Protein AF-A0A8T0I5B4-F1 (afdb_monomer)

Nearest PDB structures (foldseek):
  5b3h-assembly2_E  TM=9.522E-01  e=5.075E-23  Arabidopsis thaliana
  6kpb-assembly1_C-2  TM=8.306E-01  e=4.729E-13  Arabidopsis thaliana
  5b3g-assembly1_A  TM=7.757E-01  e=2.017E-13  Arabidopsis thaliana
  6kpd-assembly1_C-2  TM=8.509E-01  e=3.455E-12  Arabidopsis thaliana
  5b3h-assembly1_A  TM=7.753E-01  e=2.913E-12  Arabidopsis thaliana

Sequence (330 aa):
MAQPDDQSPNQLYLPFAQHHYGTGSDSETSASKTTTNFCPDESVSNQAAASTSSVQNLPPVQHKYMTQYSWAKALLLDCARAIADEDSSRIQSVMWILNESASPYGDSDQRIASYFVQALFCKITGTGARCQHSLSAAAEKTYCFESMRNMILQFQEASPWTTFGHVAGNGALMEAMEGEARIHIIDISSTFCTQWPTFLEALATQTKETPFLRLTTIVISPEEAAMTVMKQVMIRLDRFARLMGVPFESSVIQQPALEDLDLAILNLREDEALAINCIQTLHHISEVVAADDNQQHSCSPRDKVLSTFRSAKPKIAPRDRRREFTGIPV

pLDDT: mean 77.83, std 27.26, range [22.72, 98.69]

Secondary structure (DSSP, 8-state):
--PPP---------S----PPP-----------------------------------PPP--TTSTTS--HHHHHHHHHHHHHHTT-HHHHHHHHHHHHHH--TTS-HHHHHHHHHHHHHHHHHTT-HHHHHHHHHHHHHTT-SHHHHHHHHHHHHHH-THHHHHHHHHHHHHHHHTTT-SEEEEEEEESSTTTTHHHHHHHHHTSSSPPPEEEEEEEEE-S-HHHHHHHHHHHHHHHHHHHHTT--EEEEEEEES-GGG--SGGG---TTSEEEEEEES-GGGS--PPP--TT-TTPPPHHHHHHHHHHHT--SB----GGGTGGG---

Radius of gyration: 29.87 Å; Cα contacts (8 Å, |Δi|>4): 309; chains: 1; bounding box: 86×92×72 Å

Mean predicted aligned error: 13.83 Å

Structure (mmCIF, N/CA/C/O backbone):
data_AF-A0A8T0I5B4-F1
#
_entry.id   AF-A0A8T0I5B4-F1
#
loop_
_atom_site.group_PDB
_atom_site.id
_atom_site.type_symbol
_atom_site.label_atom_id
_atom_site.label_alt_id
_atom_site.label_comp_id
_atom_site.label_asym_id
_atom_site.label_entity_id
_atom_site.label_seq_id
_atom_site.pdbx_PDB_ins_code
_atom_site.Cartn_x
_atom_site.Cartn_y
_atom_site.Cartn_z
_atom_site.occupancy
_atom_site.B_iso_or_equiv
_atom_site.auth_seq_id
_atom_site.auth_comp_id
_atom_site.auth_asym_id
_atom_site.auth_atom_id
_atom_site.pdbx_PDB_model_num
ATOM 1 N N . MET A 1 1 ? 59.888 19.803 5.396 1.00 32.19 1 MET A N 1
ATOM 2 C CA . MET A 1 1 ? 59.591 18.446 4.884 1.00 32.19 1 MET A CA 1
ATOM 3 C C . MET A 1 1 ? 58.585 17.834 5.843 1.00 32.19 1 MET A C 1
ATOM 5 O O . MET A 1 1 ? 58.958 17.663 6.988 1.00 32.19 1 MET A O 1
ATOM 9 N N . ALA A 1 2 ? 57.316 17.588 5.536 1.00 32.00 2 ALA A N 1
ATOM 10 C CA . ALA A 1 2 ? 56.517 17.710 4.318 1.00 32.00 2 ALA A CA 1
ATOM 11 C C . ALA A 1 2 ? 55.050 18.011 4.728 1.00 32.00 2 ALA A C 1
ATOM 13 O O . ALA A 1 2 ? 54.696 17.848 5.894 1.00 32.00 2 ALA A O 1
ATOM 14 N N . GLN A 1 3 ? 54.267 18.527 3.779 1.00 31.91 3 GLN A N 1
ATOM 15 C CA . GLN A 1 3 ? 52.883 19.015 3.896 1.00 31.91 3 GLN A CA 1
ATOM 16 C C . GLN A 1 3 ? 51.831 17.891 4.030 1.00 31.91 3 GLN A C 1
ATOM 18 O O . GLN A 1 3 ? 52.157 16.741 3.743 1.00 31.91 3 GLN A O 1
ATOM 23 N N . PRO A 1 4 ? 50.577 18.216 4.416 1.00 32.66 4 PRO A N 1
ATOM 24 C CA . PRO A 1 4 ? 49.433 17.315 4.294 1.00 32.66 4 PRO A CA 1
ATOM 25 C C . PRO A 1 4 ? 48.812 17.386 2.887 1.00 32.66 4 PRO A C 1
ATOM 27 O O . PRO A 1 4 ? 48.682 18.475 2.326 1.00 32.66 4 PRO A O 1
ATOM 30 N N . ASP A 1 5 ? 48.420 16.231 2.347 1.00 30.17 5 ASP A N 1
ATOM 31 C CA . ASP A 1 5 ? 47.713 16.115 1.069 1.00 30.17 5 ASP A CA 1
ATOM 32 C C . ASP A 1 5 ? 46.234 16.503 1.210 1.00 30.17 5 ASP A C 1
ATOM 34 O O . ASP A 1 5 ? 45.487 15.960 2.027 1.00 30.17 5 ASP A O 1
ATOM 38 N N . ASP A 1 6 ? 45.837 17.441 0.360 1.00 31.47 6 ASP A N 1
ATOM 39 C CA . ASP A 1 6 ? 44.474 17.824 0.013 1.00 31.47 6 ASP A CA 1
ATOM 40 C C . ASP A 1 6 ? 44.193 17.254 -1.388 1.00 31.47 6 ASP A C 1
ATOM 42 O O . ASP A 1 6 ? 45.038 17.436 -2.265 1.00 31.47 6 ASP A O 1
ATOM 46 N N . GLN A 1 7 ? 43.060 16.560 -1.600 1.00 28.50 7 GLN A N 1
ATOM 47 C CA . GLN A 1 7 ? 42.197 16.721 -2.790 1.00 28.50 7 GLN A CA 1
ATOM 48 C C . GLN A 1 7 ? 41.023 15.718 -2.891 1.00 28.50 7 GLN A C 1
ATOM 50 O O . GLN A 1 7 ? 41.172 14.559 -3.266 1.00 28.50 7 GLN A O 1
ATOM 55 N N . SER A 1 8 ? 39.825 16.294 -2.734 1.00 28.89 8 SER A N 1
ATOM 56 C CA . SER A 1 8 ? 38.589 16.116 -3.529 1.00 28.89 8 SER A CA 1
ATOM 57 C C . SER A 1 8 ? 37.745 14.815 -3.455 1.00 28.89 8 SER A C 1
ATOM 59 O O . SER A 1 8 ? 38.264 13.708 -3.575 1.00 28.89 8 SER A O 1
ATOM 61 N N . PRO A 1 9 ? 36.401 14.933 -3.337 1.00 31.86 9 PRO A N 1
ATOM 62 C CA . PRO A 1 9 ? 35.474 13.803 -3.383 1.00 31.86 9 PRO A CA 1
ATOM 63 C C . PRO A 1 9 ? 35.100 13.394 -4.820 1.00 31.86 9 PRO A C 1
ATOM 65 O O . PRO A 1 9 ? 34.833 14.233 -5.680 1.00 31.86 9 PRO A O 1
ATOM 68 N N . ASN A 1 10 ? 35.019 12.076 -5.035 1.00 27.94 10 ASN A N 1
ATOM 69 C CA . ASN A 1 10 ? 34.567 11.403 -6.255 1.00 27.94 10 ASN A CA 1
ATOM 70 C C . ASN A 1 10 ? 33.291 12.027 -6.853 1.00 27.94 10 ASN A C 1
ATOM 72 O O . ASN A 1 10 ? 32.198 11.895 -6.297 1.00 27.94 10 ASN A O 1
ATOM 76 N N . GLN A 1 11 ? 33.423 12.638 -8.032 1.00 29.50 11 GLN A N 1
ATOM 77 C CA . GLN A 1 11 ? 32.301 12.965 -8.907 1.00 29.50 11 GLN A CA 1
ATOM 78 C C . GLN A 1 11 ? 31.715 11.668 -9.482 1.00 29.50 11 GLN A C 1
ATOM 80 O O . GLN A 1 11 ? 32.366 10.953 -10.243 1.00 29.50 11 GLN A O 1
ATOM 85 N N . LEU A 1 12 ? 30.473 11.354 -9.114 1.00 30.62 12 LEU A N 1
ATOM 86 C CA . LEU A 1 12 ? 29.688 10.297 -9.747 1.00 30.62 12 LEU A CA 1
ATOM 87 C C . LEU A 1 12 ? 29.257 10.769 -11.140 1.00 30.62 12 LEU A C 1
ATOM 89 O O . LEU A 1 12 ? 28.458 11.693 -11.279 1.00 30.62 12 LEU A O 1
ATOM 93 N N . TYR A 1 13 ? 29.806 10.127 -12.168 1.00 25.50 13 TYR A N 1
ATOM 94 C CA . TYR A 1 13 ? 29.470 10.361 -13.567 1.00 25.50 13 TYR A CA 1
ATOM 95 C C . TYR A 1 13 ? 28.072 9.789 -13.861 1.00 25.50 13 TYR A C 1
ATOM 97 O O . TYR A 1 13 ? 27.902 8.579 -14.007 1.00 25.50 13 TYR A O 1
ATOM 105 N N . LEU A 1 14 ? 27.059 10.654 -13.924 1.00 31.12 14 LEU A N 1
ATOM 106 C CA . LEU A 1 14 ? 25.796 10.359 -14.600 1.00 31.12 14 LEU A CA 1
ATOM 107 C C . LEU A 1 14 ? 25.998 10.722 -16.077 1.00 31.12 14 LEU A C 1
ATOM 109 O O . LEU A 1 14 ? 26.211 11.901 -16.373 1.00 31.12 14 LEU A O 1
ATOM 113 N N . PRO A 1 15 ? 25.975 9.768 -17.020 1.00 28.45 15 PRO A N 1
ATOM 114 C CA . PRO A 1 15 ? 26.142 10.110 -18.418 1.00 28.45 15 PRO A CA 1
ATOM 115 C C . PRO A 1 15 ? 24.801 10.637 -18.913 1.00 28.45 15 PRO A C 1
ATOM 117 O O . PRO A 1 15 ? 24.007 9.815 -19.312 1.00 28.45 15 PRO A O 1
ATOM 120 N N . PHE A 1 16 ? 24.525 11.940 -18.796 1.00 39.75 16 PHE A N 1
ATOM 121 C CA . PHE A 1 16 ? 23.686 12.758 -19.695 1.00 39.75 16 PHE A CA 1
ATOM 122 C C . PHE A 1 16 ? 23.757 14.216 -19.209 1.00 39.75 16 PHE A C 1
ATOM 124 O O . PHE A 1 16 ? 23.043 14.630 -18.296 1.00 39.75 16 PHE A O 1
ATOM 131 N N . ALA A 1 17 ? 24.676 14.988 -19.793 1.00 30.48 17 ALA A N 1
ATOM 132 C CA . ALA A 1 17 ? 24.784 16.425 -19.573 1.00 30.48 17 ALA A CA 1
ATOM 133 C C . ALA A 1 17 ? 23.669 17.161 -20.336 1.00 30.48 17 ALA A C 1
ATOM 135 O O . ALA A 1 17 ? 23.435 16.905 -21.515 1.00 30.48 17 ALA A O 1
ATOM 136 N N . GLN A 1 18 ? 22.985 18.071 -19.645 1.00 36.44 18 GLN A N 1
ATOM 137 C CA . GLN A 1 18 ? 21.921 18.920 -20.178 1.00 36.44 18 GLN A CA 1
ATOM 138 C C . GLN A 1 18 ? 22.511 20.113 -20.946 1.00 36.44 18 GLN A C 1
ATOM 140 O O . GLN A 1 18 ? 23.432 20.773 -20.464 1.00 36.44 18 GLN A O 1
ATOM 145 N N . HIS A 1 19 ? 21.938 20.446 -22.104 1.00 30.17 19 HIS A N 1
ATOM 146 C CA . HIS A 1 19 ? 22.146 21.744 -22.745 1.00 30.17 19 HIS A CA 1
ATOM 147 C C . HIS A 1 19 ? 21.192 22.777 -22.130 1.00 30.17 19 HIS A C 1
ATOM 149 O O . HIS A 1 19 ? 19.981 22.727 -22.340 1.00 30.17 19 HIS A O 1
ATOM 155 N N . HIS A 1 20 ? 21.739 23.724 -21.365 1.00 29.09 20 HIS A N 1
ATOM 156 C CA . HIS A 1 20 ? 21.011 24.901 -20.895 1.00 29.09 20 HIS A CA 1
ATOM 157 C C . HIS A 1 20 ? 20.839 25.911 -22.037 1.00 29.09 20 HIS A C 1
ATOM 159 O O . HIS A 1 20 ? 21.821 26.468 -22.524 1.00 29.09 20 HIS A O 1
ATOM 165 N N . TYR A 1 21 ? 19.593 26.206 -22.408 1.00 27.81 21 TYR A N 1
ATOM 166 C CA . TYR A 1 21 ? 19.244 27.448 -23.097 1.00 27.81 21 TYR A CA 1
ATOM 167 C C . TYR A 1 21 ? 18.713 28.444 -22.066 1.00 27.81 21 TYR A C 1
ATOM 169 O O . TYR A 1 21 ? 17.705 28.195 -21.408 1.00 27.81 21 TYR A O 1
ATOM 177 N N . GLY A 1 22 ? 19.436 29.551 -21.895 1.00 24.69 22 GLY A N 1
ATOM 178 C CA . GLY A 1 22 ? 19.025 30.674 -21.062 1.00 24.69 22 GLY A CA 1
ATOM 179 C C . GLY A 1 22 ? 18.138 31.642 -21.839 1.00 24.69 22 GLY A C 1
ATOM 180 O O . GLY A 1 22 ? 18.479 32.052 -22.945 1.00 24.69 22 GLY A O 1
ATOM 181 N N . THR A 1 23 ? 17.032 32.050 -21.227 1.00 28.08 23 THR A N 1
ATOM 182 C CA . THR A 1 23 ? 16.243 33.222 -21.622 1.00 28.08 23 THR A CA 1
ATOM 183 C C . THR A 1 23 ? 15.874 33.981 -20.355 1.00 28.08 23 THR A C 1
ATOM 185 O O . THR A 1 23 ? 15.275 33.402 -19.450 1.00 28.08 23 THR A O 1
ATOM 188 N N . GLY A 1 24 ? 16.269 35.253 -20.276 1.00 24.69 24 GLY A N 1
ATOM 189 C CA . GLY A 1 24 ? 15.928 36.163 -19.184 1.00 24.69 24 GLY A CA 1
ATOM 190 C C . GLY A 1 24 ? 14.898 37.221 -19.591 1.00 24.69 24 GLY A C 1
ATOM 191 O O . GLY A 1 24 ? 14.802 37.570 -20.767 1.00 24.69 24 GLY A O 1
ATOM 192 N N . SER A 1 25 ? 14.131 37.687 -18.602 1.00 26.72 25 SER A N 1
ATOM 193 C CA . SER A 1 25 ? 13.599 39.052 -18.339 1.00 26.72 25 SER A CA 1
ATOM 194 C C . SER A 1 25 ? 12.497 38.907 -17.270 1.00 26.72 25 SER A C 1
ATOM 196 O O . SER A 1 25 ? 11.619 38.061 -17.417 1.00 26.72 25 SER A O 1
ATOM 198 N N . ASP A 1 26 ? 12.723 39.404 -16.046 1.00 27.19 26 ASP A N 1
ATOM 199 C CA . ASP A 1 26 ? 12.302 40.712 -15.465 1.00 27.19 26 ASP A CA 1
ATOM 200 C C . ASP A 1 26 ? 10.965 40.544 -14.704 1.00 27.19 26 ASP A C 1
ATOM 202 O O . ASP A 1 26 ? 10.091 39.832 -15.179 1.00 27.19 26 ASP A O 1
ATOM 206 N N . SER A 1 27 ? 10.666 41.092 -13.520 1.00 26.45 27 SER A N 1
ATOM 207 C CA . SER A 1 27 ? 11.260 42.066 -12.581 1.00 26.45 27 SER A CA 1
ATOM 208 C C . SER A 1 27 ? 10.454 41.978 -11.257 1.00 26.45 27 SER A C 1
ATOM 210 O O . SER A 1 27 ? 9.291 41.591 -11.304 1.00 26.45 27 SER A O 1
ATOM 212 N N . GLU A 1 28 ? 11.024 42.202 -10.062 1.00 23.34 28 GLU A N 1
ATOM 213 C CA . GLU A 1 28 ? 10.782 43.325 -9.106 1.00 23.34 28 GLU A CA 1
ATOM 214 C C . GLU A 1 28 ? 11.151 42.781 -7.693 1.00 23.34 28 GLU A C 1
ATOM 216 O O . GLU A 1 28 ? 10.947 41.597 -7.457 1.00 23.34 28 GLU A O 1
ATOM 221 N N . THR A 1 29 ? 11.698 43.465 -6.675 1.00 24.53 29 THR A N 1
ATOM 222 C CA . THR A 1 29 ? 11.743 44.883 -6.273 1.00 24.53 29 THR A CA 1
ATOM 223 C C . THR A 1 29 ? 12.856 45.138 -5.217 1.00 24.53 29 THR A C 1
ATOM 225 O O . THR A 1 29 ? 13.152 44.285 -4.388 1.00 24.53 29 THR A O 1
ATOM 228 N N . SER A 1 30 ? 13.345 46.390 -5.196 1.00 22.97 30 SER A N 1
ATOM 229 C CA . SER A 1 30 ? 13.769 47.230 -4.045 1.00 22.97 30 SER A CA 1
ATOM 230 C C . SER A 1 30 ? 15.127 47.094 -3.308 1.00 22.97 30 SER A C 1
ATOM 232 O O . SER A 1 30 ? 15.290 46.352 -2.348 1.00 22.97 30 SER A O 1
ATOM 234 N N . ALA A 1 31 ? 15.981 48.082 -3.641 1.00 23.28 31 ALA A N 1
ATOM 235 C CA . ALA A 1 31 ? 16.578 49.120 -2.768 1.00 23.28 31 ALA A CA 1
ATOM 236 C C . ALA A 1 31 ? 17.891 48.869 -1.984 1.00 23.28 31 ALA A C 1
ATOM 238 O O . ALA A 1 31 ? 17.870 48.392 -0.856 1.00 23.28 31 ALA A O 1
ATOM 239 N N . SER A 1 32 ? 19.006 49.467 -2.447 1.00 23.64 32 SER A N 1
ATOM 240 C CA . SER A 1 32 ? 19.577 50.710 -1.861 1.00 23.64 32 SER A CA 1
ATOM 241 C C . SER A 1 32 ? 20.977 51.094 -2.389 1.00 23.64 32 SER A C 1
ATOM 243 O O . SER A 1 32 ? 21.928 50.343 -2.238 1.00 23.64 32 SER A O 1
ATOM 245 N N . LYS A 1 33 ? 21.066 52.366 -2.820 1.00 24.95 33 LYS A N 1
ATOM 246 C CA . LYS A 1 33 ? 22.119 53.383 -2.575 1.00 24.95 33 LYS A CA 1
ATOM 247 C C . LYS A 1 33 ? 23.501 53.346 -3.286 1.00 24.95 33 LYS A C 1
ATOM 249 O O . LYS A 1 33 ? 24.336 52.490 -3.029 1.00 24.95 33 LYS A O 1
ATOM 254 N N . THR A 1 34 ? 23.751 54.489 -3.957 1.00 23.14 34 THR A N 1
ATOM 255 C CA . THR A 1 34 ? 24.998 55.304 -4.037 1.00 23.14 34 THR A CA 1
ATOM 256 C C . THR A 1 34 ? 25.771 55.294 -5.374 1.00 23.14 34 THR A C 1
ATOM 258 O O . THR A 1 34 ? 26.483 54.347 -5.671 1.00 23.14 34 THR A O 1
ATOM 261 N N . THR A 1 35 ? 25.599 56.397 -6.134 1.00 22.72 35 THR A N 1
ATOM 262 C CA . THR A 1 35 ? 26.603 57.292 -6.789 1.00 22.72 35 THR A CA 1
ATOM 263 C C . THR A 1 35 ? 27.909 56.662 -7.321 1.00 22.72 35 THR A C 1
ATOM 265 O O . THR A 1 35 ? 28.601 55.993 -6.576 1.00 22.72 35 THR A O 1
ATOM 268 N N . THR A 1 36 ? 28.378 56.873 -8.559 1.00 25.73 36 THR A N 1
ATOM 269 C CA . THR A 1 36 ? 28.637 58.138 -9.279 1.00 25.73 36 THR A CA 1
ATOM 270 C C . THR A 1 36 ? 28.800 57.924 -10.795 1.00 25.73 36 THR A C 1
ATOM 272 O O . THR A 1 36 ? 29.220 56.863 -11.242 1.00 25.73 36 THR A O 1
ATOM 275 N N . ASN A 1 37 ? 28.521 59.005 -11.529 1.00 25.16 37 ASN A N 1
ATOM 276 C CA . ASN A 1 37 ? 28.764 59.337 -12.940 1.00 25.16 37 ASN A CA 1
ATOM 277 C C . ASN A 1 37 ? 29.924 58.626 -13.665 1.00 25.16 37 ASN A C 1
ATOM 279 O O . ASN A 1 37 ? 31.006 58.505 -13.102 1.00 25.16 37 ASN A O 1
ATOM 283 N N . PHE A 1 38 ? 29.743 58.336 -14.960 1.00 23.45 38 PHE A N 1
ATOM 284 C CA . PHE A 1 38 ? 30.345 59.082 -16.088 1.00 23.45 38 PHE A CA 1
ATOM 285 C C . PHE A 1 38 ? 30.015 58.381 -17.425 1.00 23.45 38 PHE A C 1
ATOM 287 O O . PHE A 1 38 ? 30.222 57.183 -17.574 1.00 23.45 38 PHE A O 1
ATOM 294 N N . CYS A 1 39 ? 29.525 59.149 -18.399 1.00 23.16 39 CYS A N 1
ATOM 295 C CA . CYS A 1 39 ? 29.571 58.836 -19.832 1.00 23.16 39 CYS A CA 1
ATOM 296 C C . CYS A 1 39 ? 30.598 59.804 -20.452 1.00 23.16 39 CYS A C 1
ATOM 298 O O . CYS A 1 39 ? 30.768 60.898 -19.895 1.00 23.16 39 CYS A O 1
ATOM 300 N N . PRO A 1 40 ? 31.318 59.430 -21.525 1.00 33.47 40 PRO A N 1
ATOM 301 C CA . PRO A 1 40 ? 30.859 59.918 -22.830 1.00 33.47 40 PRO A CA 1
ATOM 302 C C . PRO A 1 40 ? 31.158 59.004 -24.047 1.00 33.47 40 PRO A C 1
ATOM 304 O O . PRO A 1 40 ? 32.192 58.351 -24.125 1.00 33.47 40 PRO A O 1
ATOM 307 N N . ASP A 1 41 ? 30.199 59.044 -24.974 1.00 24.48 41 ASP A N 1
ATOM 308 C CA . ASP A 1 41 ? 30.282 59.248 -26.433 1.00 24.48 41 ASP A CA 1
ATOM 309 C C . ASP A 1 41 ? 31.026 58.350 -27.450 1.00 24.48 41 ASP A C 1
ATOM 311 O O . ASP A 1 41 ? 32.138 57.868 -27.269 1.00 24.48 41 ASP A O 1
ATOM 315 N N . GLU A 1 42 ? 30.350 58.336 -28.612 1.00 26.42 42 GLU A N 1
ATOM 316 C CA . GLU A 1 42 ? 30.814 58.274 -30.010 1.00 26.42 42 GLU A CA 1
ATOM 317 C C . GLU A 1 42 ? 31.034 56.924 -30.735 1.00 26.42 42 GLU A C 1
ATOM 319 O O . GLU A 1 42 ? 32.061 56.259 -30.666 1.00 26.42 42 GLU A O 1
ATOM 324 N N . SER A 1 43 ? 30.000 56.588 -31.526 1.00 26.69 43 SER A N 1
ATOM 325 C CA . SER A 1 43 ? 29.997 56.249 -32.965 1.00 26.69 43 SER A CA 1
ATOM 326 C C . SER A 1 43 ? 31.257 55.674 -33.624 1.00 26.69 43 SER A C 1
ATOM 328 O O . SER A 1 43 ? 32.258 56.369 -33.675 1.00 26.69 43 SER A O 1
ATOM 330 N N . VAL A 1 44 ? 31.111 54.550 -34.349 1.00 28.16 44 VAL A N 1
ATOM 331 C CA . VAL A 1 44 ? 31.492 54.393 -35.777 1.00 28.16 44 VAL A CA 1
ATOM 332 C C . VAL A 1 44 ? 30.733 53.195 -36.387 1.00 28.16 44 VAL A C 1
ATOM 334 O O . VAL A 1 44 ? 30.784 52.075 -35.885 1.00 28.16 44 VAL A O 1
ATOM 337 N N . SER A 1 45 ? 30.043 53.445 -37.501 1.00 27.03 45 SER A N 1
ATOM 338 C CA . SER A 1 45 ? 29.452 52.462 -38.420 1.00 27.03 45 SER A CA 1
ATOM 339 C C . SER A 1 45 ? 30.513 51.631 -39.150 1.00 27.03 45 SER A C 1
ATOM 341 O O . SER A 1 45 ? 31.513 52.197 -39.572 1.00 27.03 45 SER A O 1
ATOM 343 N N . ASN A 1 46 ? 30.244 50.354 -39.454 1.00 28.91 46 ASN A N 1
ATOM 344 C CA . ASN A 1 46 ? 30.504 49.816 -40.799 1.00 28.91 46 ASN A CA 1
ATOM 345 C C . ASN A 1 46 ? 29.822 48.468 -41.066 1.00 28.91 46 ASN A C 1
ATOM 347 O O . ASN A 1 46 ? 29.768 47.574 -40.227 1.00 28.91 46 ASN A O 1
ATOM 351 N N . GLN A 1 47 ? 29.290 48.381 -42.282 1.00 29.28 47 GLN A N 1
ATOM 352 C CA . GLN A 1 47 ? 28.564 47.270 -42.882 1.00 29.28 47 GLN A CA 1
ATOM 353 C C . GLN A 1 47 ? 29.515 46.163 -43.359 1.00 29.28 47 GLN A C 1
ATOM 355 O O . GLN A 1 47 ? 30.580 46.456 -43.896 1.00 29.28 47 GLN A O 1
ATOM 360 N N . ALA A 1 48 ? 29.054 44.911 -43.311 1.00 28.45 48 ALA A N 1
ATOM 361 C CA . ALA A 1 48 ? 29.385 43.899 -44.314 1.00 28.45 48 ALA A CA 1
ATOM 362 C C . ALA A 1 48 ? 28.245 42.871 -44.401 1.00 28.45 48 ALA A C 1
ATOM 364 O O . ALA A 1 48 ? 27.934 42.174 -43.439 1.00 28.45 48 ALA A O 1
ATOM 365 N N . ALA A 1 49 ? 27.599 42.826 -45.563 1.00 29.27 49 ALA A N 1
ATOM 366 C CA . ALA A 1 49 ? 26.567 41.867 -45.925 1.00 29.27 49 ALA A CA 1
ATOM 367 C C . ALA A 1 49 ? 27.194 40.596 -46.513 1.00 29.27 49 ALA A C 1
ATOM 369 O O . ALA A 1 49 ? 28.119 40.710 -47.314 1.00 29.27 49 ALA A O 1
ATOM 370 N N . ALA A 1 50 ? 26.635 39.418 -46.206 1.00 28.30 50 ALA A N 1
ATOM 371 C CA . ALA A 1 50 ? 26.673 38.257 -47.099 1.00 28.30 50 ALA A CA 1
ATOM 372 C C . ALA A 1 50 ? 25.642 37.173 -46.707 1.00 28.30 50 ALA A C 1
ATOM 374 O O . ALA A 1 50 ? 25.776 36.509 -45.686 1.00 28.30 50 ALA A O 1
ATOM 375 N N . SER A 1 51 ? 24.695 36.944 -47.625 1.00 28.36 51 SER A N 1
ATOM 376 C CA . SER A 1 51 ? 24.026 35.665 -47.948 1.00 28.36 51 SER A CA 1
ATOM 377 C C . SER A 1 51 ? 23.041 35.047 -46.943 1.00 28.36 51 SER A C 1
ATOM 379 O O . SER A 1 51 ? 23.353 34.134 -46.186 1.00 28.36 51 SER A O 1
ATOM 381 N N . THR A 1 52 ? 21.779 35.457 -47.059 1.00 30.05 52 THR A N 1
ATOM 382 C CA . THR A 1 52 ? 20.597 34.706 -46.624 1.00 30.05 52 THR A CA 1
ATOM 383 C C . THR A 1 52 ? 20.255 33.610 -47.640 1.00 30.05 52 THR A C 1
ATOM 385 O O . THR A 1 52 ? 19.780 33.896 -48.738 1.00 30.05 52 THR A O 1
ATOM 388 N N . SER A 1 53 ? 20.448 32.339 -47.275 1.00 31.14 53 SER A N 1
ATOM 389 C CA . SER A 1 53 ? 19.805 31.205 -47.949 1.00 31.14 53 SER A CA 1
ATOM 390 C C . SER A 1 53 ? 18.582 30.759 -47.146 1.00 31.14 53 SER A C 1
ATOM 392 O O . SER A 1 53 ? 18.688 30.236 -46.041 1.00 31.14 53 SER A O 1
ATOM 394 N N . SER A 1 54 ? 17.424 31.018 -47.740 1.00 32.28 54 SER A N 1
ATOM 395 C CA . SER A 1 54 ? 16.079 30.516 -47.453 1.00 32.28 54 SER A CA 1
ATOM 396 C C . SER A 1 54 ? 15.983 29.170 -46.713 1.00 32.28 54 SER A C 1
ATOM 398 O O . SER A 1 54 ? 16.166 28.115 -47.320 1.00 32.28 54 SER A O 1
ATOM 400 N N . VAL A 1 55 ? 15.538 29.203 -45.453 1.00 35.16 55 VAL A N 1
ATOM 401 C CA . VAL A 1 55 ? 14.822 28.083 -44.818 1.00 35.16 55 VAL A CA 1
ATOM 402 C C . VAL A 1 55 ? 13.332 28.383 -44.962 1.00 35.16 55 VAL A C 1
ATOM 404 O O . VAL A 1 55 ? 12.734 29.102 -44.165 1.00 35.16 55 VAL A O 1
ATOM 407 N N . GLN A 1 56 ? 12.748 27.915 -46.063 1.00 35.25 56 GLN A N 1
ATOM 408 C CA . GLN A 1 56 ? 11.308 27.982 -46.283 1.00 35.25 56 GLN A CA 1
ATOM 409 C C . GLN A 1 56 ? 10.601 26.934 -45.410 1.00 35.25 56 GLN A 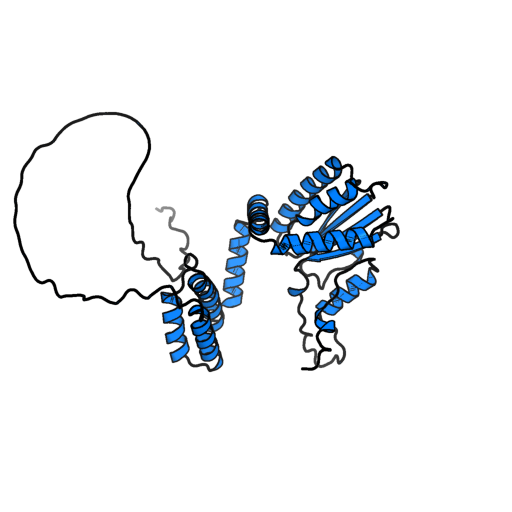C 1
ATOM 411 O O . GLN A 1 56 ? 10.808 25.738 -45.577 1.00 35.25 56 GLN A O 1
ATOM 416 N N . ASN A 1 57 ? 9.759 27.431 -44.502 1.00 34.44 57 ASN A N 1
ATOM 417 C CA . ASN A 1 57 ? 8.430 26.926 -44.143 1.00 34.44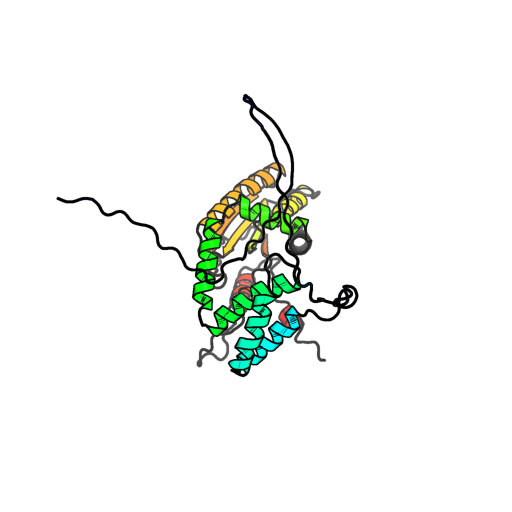 57 ASN A CA 1
ATOM 418 C C . ASN A 1 57 ? 8.222 25.399 -44.134 1.00 34.44 57 ASN A C 1
ATOM 420 O O . ASN A 1 57 ? 7.753 24.820 -45.114 1.00 34.44 57 ASN A O 1
ATOM 424 N N . LEU A 1 58 ? 8.408 24.779 -42.967 1.00 34.03 58 LEU A N 1
ATOM 425 C CA . LEU A 1 58 ? 7.672 23.564 -42.608 1.00 34.03 58 LEU A CA 1
ATOM 426 C C . LEU A 1 58 ? 6.279 23.972 -42.095 1.00 34.03 58 LEU A C 1
ATOM 428 O O . LEU A 1 58 ? 6.185 24.915 -41.305 1.00 34.03 58 LEU A O 1
ATOM 432 N N . PRO A 1 59 ? 5.188 23.319 -42.537 1.00 34.12 59 PRO A N 1
ATOM 433 C CA . PRO A 1 59 ? 3.854 23.656 -42.060 1.00 34.12 59 PRO A CA 1
ATOM 434 C C . PRO A 1 59 ? 3.750 23.361 -40.555 1.00 34.12 59 PRO A C 1
ATOM 436 O O . PRO A 1 59 ? 4.319 22.369 -40.089 1.00 34.12 59 PRO A O 1
ATOM 439 N N . PRO A 1 60 ? 3.020 24.183 -39.779 1.00 39.19 60 PRO A N 1
ATOM 440 C CA . PRO A 1 60 ? 2.781 23.891 -38.375 1.00 39.19 60 PRO A CA 1
ATOM 441 C C . PRO A 1 60 ? 2.000 22.579 -38.288 1.00 39.19 60 PRO A C 1
ATOM 443 O O . PRO A 1 60 ? 0.887 22.474 -38.808 1.00 39.19 60 PRO A O 1
ATOM 446 N N . VAL A 1 61 ? 2.599 21.568 -37.655 1.00 44.47 61 VAL A N 1
ATOM 447 C CA . VAL A 1 61 ? 1.939 20.291 -37.380 1.00 44.47 61 VAL A CA 1
ATOM 448 C C . VAL A 1 61 ? 0.688 20.602 -36.563 1.00 44.47 61 VAL A C 1
ATOM 450 O O . VAL A 1 61 ? 0.756 21.074 -35.429 1.00 44.47 61 VAL A O 1
ATOM 453 N N . GLN A 1 62 ? -0.476 20.412 -37.180 1.00 37.81 62 GLN A N 1
ATOM 454 C CA . GLN A 1 62 ? -1.765 20.663 -36.555 1.00 37.81 62 GLN A CA 1
ATOM 455 C C . GLN A 1 62 ? -1.940 19.723 -35.360 1.00 37.81 62 GLN A C 1
ATOM 457 O O . GLN A 1 62 ? -2.274 18.548 -35.502 1.00 37.81 62 GLN A O 1
ATOM 462 N N . HIS A 1 63 ? -1.777 20.296 -34.170 1.00 45.44 63 HIS A N 1
ATOM 463 C CA . HIS A 1 63 ? -1.911 19.708 -32.832 1.00 45.44 63 HIS A CA 1
ATOM 464 C C . HIS A 1 63 ? -3.294 19.100 -32.503 1.00 45.44 63 HIS A C 1
ATOM 466 O O . HIS A 1 63 ? -3.604 18.858 -31.339 1.00 45.44 63 HIS A O 1
ATOM 472 N N . LYS A 1 64 ? -4.165 18.883 -33.498 1.00 37.62 64 LYS A N 1
ATOM 473 C CA . LYS A 1 64 ? -5.582 18.539 -33.302 1.00 37.62 64 LYS A CA 1
ATOM 474 C C . LYS A 1 64 ? -5.954 17.100 -33.687 1.00 37.62 64 LYS A C 1
ATOM 476 O O . LYS A 1 64 ? -7.095 16.714 -33.466 1.00 37.62 64 LYS A O 1
ATOM 481 N N . TYR A 1 65 ? -5.010 16.301 -34.200 1.00 37.94 65 TYR A N 1
ATOM 482 C CA . TYR A 1 65 ? -5.263 14.907 -34.615 1.00 37.94 65 TYR A CA 1
ATOM 483 C C . TYR A 1 65 ? -4.280 13.857 -34.048 1.00 37.94 65 TYR A C 1
ATOM 485 O O . TYR A 1 65 ? -4.437 12.673 -34.325 1.00 37.94 65 TYR A O 1
ATOM 493 N N . MET A 1 66 ? -3.307 14.237 -33.207 1.00 44.44 66 MET A N 1
ATOM 494 C CA . MET A 1 66 ? -2.385 13.287 -32.541 1.00 44.44 66 MET A CA 1
ATOM 495 C C . MET A 1 66 ? -2.947 12.666 -31.249 1.00 44.44 66 MET A C 1
ATOM 497 O O . MET A 1 66 ? -2.232 11.999 -30.513 1.00 44.44 66 MET A O 1
ATOM 501 N N . THR A 1 67 ? -4.238 12.828 -30.965 1.00 46.78 67 THR A N 1
ATOM 502 C CA . THR A 1 67 ? -4.885 12.237 -29.782 1.00 46.78 67 THR A CA 1
ATOM 503 C C . THR A 1 67 ? -5.205 10.744 -29.927 1.00 46.78 67 THR A C 1
ATOM 505 O O . THR A 1 67 ? -5.735 10.154 -28.989 1.00 46.78 67 THR A O 1
ATOM 508 N N . GLN A 1 68 ? -4.891 10.110 -31.067 1.00 54.50 68 GLN A N 1
ATOM 509 C CA . GLN A 1 68 ? -5.283 8.718 -31.338 1.00 54.50 68 GLN A CA 1
ATOM 510 C C . GLN A 1 68 ? -4.134 7.690 -31.288 1.00 54.50 68 GLN A C 1
ATOM 512 O O . GLN A 1 68 ? -4.409 6.500 -31.154 1.00 54.50 68 GLN A O 1
ATOM 517 N N . TYR A 1 69 ? -2.862 8.114 -31.311 1.00 65.56 69 TYR A N 1
ATOM 518 C CA . TYR A 1 69 ? -1.706 7.210 -31.212 1.00 65.56 69 TYR A CA 1
ATOM 519 C C . TYR A 1 69 ? -0.573 7.857 -30.404 1.00 65.56 69 TYR A C 1
ATOM 521 O O . TYR A 1 69 ? 0.125 8.730 -30.908 1.00 65.56 69 TYR A O 1
ATOM 529 N N . SER A 1 70 ? -0.385 7.412 -29.156 1.00 89.25 70 SER A N 1
ATOM 530 C CA . SER A 1 70 ? 0.777 7.777 -28.329 1.00 89.25 70 SER A CA 1
ATOM 531 C C . SER A 1 70 ? 2.062 7.331 -29.032 1.00 89.25 70 SER A C 1
ATOM 533 O O . SER A 1 70 ? 2.272 6.128 -29.244 1.00 89.25 70 SER A O 1
ATOM 535 N N . TRP A 1 71 ? 2.915 8.285 -29.418 1.00 94.88 71 TRP A N 1
ATOM 536 C CA . TRP A 1 71 ? 4.177 7.982 -30.104 1.00 94.88 71 TRP A CA 1
ATOM 537 C C . TRP A 1 71 ? 5.118 7.218 -29.171 1.00 94.88 71 TRP A C 1
ATOM 539 O O . TRP A 1 71 ? 5.801 6.287 -29.603 1.00 94.88 71 TRP A O 1
ATOM 549 N N . ALA A 1 72 ? 5.080 7.550 -27.876 1.00 96.25 72 ALA A N 1
ATOM 550 C CA . ALA A 1 72 ? 5.851 6.871 -26.847 1.00 96.25 72 ALA A CA 1
ATOM 551 C C . ALA A 1 72 ? 5.469 5.393 -26.788 1.00 96.25 72 ALA A C 1
ATOM 553 O O . ALA A 1 72 ? 6.337 4.529 -26.864 1.00 96.25 72 ALA A O 1
ATOM 554 N N . LYS A 1 73 ? 4.168 5.076 -26.756 1.00 95.69 73 LYS A N 1
ATOM 555 C CA . LYS A 1 73 ? 3.696 3.685 -26.773 1.00 95.69 73 LYS A CA 1
ATOM 556 C C . LYS A 1 73 ? 4.216 2.917 -27.990 1.00 95.69 73 LYS A C 1
ATOM 558 O O . LYS A 1 73 ? 4.656 1.780 -27.840 1.00 95.69 73 LYS A O 1
ATOM 563 N N . ALA A 1 74 ? 4.150 3.510 -29.182 1.00 95.94 74 ALA A N 1
ATOM 564 C CA . ALA A 1 74 ? 4.589 2.849 -30.408 1.00 95.94 74 ALA A CA 1
ATOM 565 C C . ALA A 1 74 ? 6.093 2.529 -30.379 1.00 95.94 74 ALA A C 1
ATOM 567 O O . ALA A 1 74 ? 6.469 1.374 -30.581 1.00 95.94 74 ALA A O 1
ATOM 568 N N . LEU A 1 75 ? 6.934 3.517 -30.059 1.00 97.31 75 LEU A N 1
ATOM 569 C CA . LEU A 1 75 ? 8.388 3.344 -30.000 1.00 97.31 75 LEU A CA 1
ATOM 570 C C . LEU A 1 75 ? 8.830 2.426 -28.853 1.00 97.31 75 LEU A C 1
ATOM 572 O O . LEU A 1 75 ? 9.738 1.620 -29.027 1.00 97.31 75 LEU A O 1
ATOM 576 N N . LEU A 1 76 ? 8.176 2.493 -27.691 1.00 97.75 76 LEU A N 1
ATOM 577 C CA . LEU A 1 76 ? 8.484 1.610 -26.563 1.00 97.75 76 LEU A CA 1
ATOM 578 C C . LEU A 1 76 ? 8.164 0.145 -26.879 1.00 97.75 76 LEU A C 1
ATOM 580 O O . LEU A 1 76 ? 8.953 -0.737 -26.543 1.00 97.75 76 LEU A O 1
ATOM 584 N N . LEU A 1 77 ? 7.040 -0.127 -27.551 1.00 97.50 77 LEU A N 1
ATOM 585 C CA . LEU A 1 77 ? 6.690 -1.484 -27.988 1.00 97.50 77 LEU A CA 1
ATOM 586 C C . LEU A 1 77 ? 7.646 -2.007 -29.062 1.00 97.50 77 LEU A C 1
ATOM 588 O O . LEU A 1 77 ? 8.006 -3.180 -29.047 1.00 97.50 77 LEU A O 1
ATOM 592 N N . ASP A 1 78 ? 8.055 -1.145 -29.984 1.00 97.62 78 ASP A N 1
ATOM 593 C CA . ASP A 1 78 ? 9.030 -1.457 -31.026 1.00 97.62 78 ASP A CA 1
ATOM 594 C C . ASP A 1 78 ? 10.413 -1.770 -30.432 1.00 97.62 78 ASP A C 1
ATOM 596 O O . ASP A 1 78 ? 11.003 -2.802 -30.747 1.00 97.62 78 ASP A O 1
ATOM 600 N N . CYS A 1 79 ? 10.876 -0.974 -29.463 1.00 97.88 79 CYS A N 1
ATOM 601 C CA . CYS A 1 79 ? 12.102 -1.274 -28.728 1.00 97.88 79 CYS A CA 1
ATOM 602 C C . CYS A 1 79 ? 11.994 -2.581 -27.933 1.00 97.88 79 CYS A C 1
ATOM 604 O O . CYS A 1 79 ? 12.939 -3.365 -27.909 1.00 97.88 79 CYS A O 1
ATOM 606 N N . ALA A 1 80 ? 10.856 -2.833 -27.280 1.00 97.38 80 ALA A N 1
ATOM 607 C CA . ALA A 1 80 ? 10.646 -4.064 -26.526 1.00 97.38 80 ALA A CA 1
ATOM 608 C C . ALA A 1 80 ? 10.698 -5.309 -27.429 1.00 97.38 80 ALA A C 1
ATOM 610 O O . ALA A 1 80 ? 11.287 -6.312 -27.031 1.00 97.38 80 ALA A O 1
ATOM 611 N N . ARG A 1 81 ? 10.134 -5.234 -28.644 1.00 97.88 81 ARG A N 1
ATOM 612 C CA . ARG A 1 81 ? 10.250 -6.296 -29.660 1.00 97.88 81 ARG A CA 1
ATOM 613 C C . ARG A 1 81 ? 11.691 -6.477 -30.115 1.00 97.88 81 ARG A C 1
ATOM 615 O O . ARG A 1 81 ? 12.185 -7.589 -30.060 1.00 97.88 81 ARG A O 1
ATOM 622 N N . ALA A 1 82 ? 12.390 -5.391 -30.443 1.00 97.69 82 ALA A N 1
ATOM 623 C CA . ALA A 1 82 ? 13.797 -5.453 -30.837 1.00 97.69 82 ALA A CA 1
ATOM 624 C C . ALA A 1 82 ? 14.689 -6.094 -29.757 1.00 97.69 82 ALA A C 1
ATOM 626 O O . ALA A 1 82 ? 15.594 -6.855 -30.080 1.00 97.69 82 ALA A O 1
ATOM 627 N N . ILE A 1 83 ? 14.414 -5.827 -28.473 1.00 96.81 83 ILE A N 1
ATOM 628 C CA . ILE A 1 83 ? 15.091 -6.490 -27.347 1.00 96.81 83 ILE A CA 1
ATOM 629 C C . ILE A 1 83 ? 14.760 -7.984 -27.296 1.00 96.81 83 ILE A C 1
ATOM 631 O O . ILE A 1 83 ? 15.652 -8.782 -27.030 1.00 96.81 83 ILE A O 1
ATOM 635 N N . ALA A 1 84 ? 13.499 -8.364 -27.517 1.00 97.12 84 ALA A N 1
ATOM 636 C CA . ALA A 1 84 ? 13.078 -9.765 -27.515 1.00 97.12 84 ALA A CA 1
ATOM 637 C C . ALA A 1 84 ? 13.657 -10.561 -28.698 1.00 97.12 84 ALA A C 1
ATOM 639 O O . ALA A 1 84 ? 13.997 -11.726 -28.527 1.00 97.12 84 ALA A O 1
ATOM 640 N N . ASP A 1 85 ? 13.797 -9.916 -29.856 1.00 97.38 85 ASP A N 1
ATOM 641 C CA . ASP A 1 85 ? 14.355 -10.493 -31.083 1.00 97.38 85 ASP A CA 1
ATOM 642 C C . ASP A 1 85 ? 15.898 -10.426 -31.126 1.00 97.38 85 ASP A C 1
ATOM 644 O O . ASP A 1 85 ? 16.508 -10.852 -32.103 1.00 97.38 85 ASP A O 1
ATOM 648 N N . GLU A 1 86 ? 16.534 -9.866 -30.088 1.00 96.25 86 GLU A N 1
ATOM 649 C CA . GLU A 1 86 ? 17.985 -9.628 -29.997 1.00 96.25 86 GLU A CA 1
ATOM 650 C C . GLU A 1 86 ? 18.565 -8.796 -31.169 1.00 96.25 86 GLU A C 1
ATOM 652 O O . GLU A 1 86 ? 19.765 -8.835 -31.465 1.00 96.25 86 GLU A O 1
ATOM 657 N N . ASP A 1 87 ? 17.734 -7.968 -31.813 1.00 97.88 87 ASP A N 1
ATOM 658 C CA . ASP A 1 87 ? 18.127 -7.102 -32.929 1.00 97.88 87 ASP A CA 1
ATOM 659 C C . ASP A 1 87 ? 18.872 -5.861 -32.417 1.00 97.88 87 ASP A C 1
ATOM 661 O O . ASP A 1 87 ? 18.314 -4.780 -32.203 1.00 97.88 87 ASP A O 1
ATOM 665 N N . SER A 1 88 ? 20.181 -6.018 -32.228 1.00 97.00 88 SER A N 1
ATOM 666 C CA . SER A 1 88 ? 21.063 -4.970 -31.703 1.00 97.00 88 SER A CA 1
ATOM 667 C C . SER A 1 88 ? 21.034 -3.678 -32.527 1.00 97.00 88 SER A C 1
ATOM 669 O O . SER A 1 88 ? 21.088 -2.585 -31.955 1.00 97.00 88 SER A O 1
ATOM 671 N N . SER A 1 89 ? 20.921 -3.773 -33.855 1.00 97.50 89 SER A N 1
ATOM 672 C CA . SER A 1 89 ? 20.850 -2.596 -34.728 1.00 97.50 89 SER A CA 1
ATOM 673 C C . SER A 1 89 ? 19.545 -1.836 -34.510 1.00 97.50 89 SER A C 1
ATOM 675 O O . SER A 1 89 ? 19.547 -0.605 -34.383 1.00 97.50 89 SER A O 1
ATOM 677 N N . ARG A 1 90 ? 18.428 -2.558 -34.394 1.00 97.38 90 ARG A N 1
ATOM 678 C CA . ARG A 1 90 ? 17.126 -1.949 -34.134 1.00 97.38 90 ARG A CA 1
ATOM 679 C C . ARG A 1 90 ? 17.043 -1.359 -32.733 1.00 97.38 90 ARG A C 1
ATOM 681 O O . ARG A 1 90 ? 16.603 -0.215 -32.617 1.00 97.38 90 ARG A O 1
ATOM 688 N N . ILE A 1 91 ? 17.537 -2.058 -31.709 1.00 97.81 91 ILE A N 1
ATOM 689 C CA . ILE A 1 91 ? 17.612 -1.550 -30.327 1.00 97.81 91 ILE A CA 1
ATOM 690 C C . ILE A 1 91 ? 18.334 -0.202 -30.297 1.00 97.81 91 ILE A C 1
ATOM 692 O O . ILE A 1 91 ? 17.789 0.765 -29.766 1.00 97.81 91 ILE A O 1
ATOM 696 N N . GLN A 1 92 ? 19.523 -0.112 -30.904 1.00 97.19 92 GLN A N 1
ATOM 697 C CA . GLN A 1 92 ? 20.288 1.138 -30.950 1.00 97.19 92 GLN A CA 1
ATOM 698 C C . GLN A 1 92 ? 19.503 2.259 -31.639 1.00 97.19 92 GLN A C 1
ATOM 700 O O . GLN A 1 92 ? 19.413 3.361 -31.100 1.00 97.19 92 GLN A O 1
ATOM 705 N N . SER A 1 93 ? 18.886 1.969 -32.791 1.00 97.56 93 SER A N 1
ATOM 706 C CA . SER A 1 93 ? 18.111 2.967 -33.539 1.00 97.56 93 SER A CA 1
ATOM 707 C C . SER A 1 93 ? 16.915 3.507 -32.746 1.00 97.56 93 SER A C 1
ATOM 709 O O . SER A 1 93 ? 16.723 4.718 -32.670 1.00 97.56 93 SER A O 1
ATOM 711 N N . VAL A 1 94 ? 16.127 2.629 -32.115 1.00 97.44 94 VAL A N 1
ATOM 712 C CA . VAL A 1 94 ? 14.909 3.027 -31.398 1.00 97.44 94 VAL A CA 1
ATOM 713 C C . VAL A 1 94 ? 15.257 3.703 -30.079 1.00 97.44 94 VAL A C 1
ATOM 715 O O . VAL A 1 94 ? 14.647 4.719 -29.750 1.00 97.44 94 VAL A O 1
ATOM 718 N N . MET A 1 95 ? 16.257 3.199 -29.346 1.00 97.69 95 MET A N 1
ATOM 719 C CA . MET A 1 95 ? 16.700 3.838 -28.105 1.00 97.69 95 MET A CA 1
ATOM 720 C C . MET A 1 95 ? 17.260 5.234 -28.341 1.00 97.69 95 MET A C 1
ATOM 722 O O . MET A 1 95 ? 17.019 6.106 -27.513 1.00 97.69 95 MET A O 1
ATOM 726 N N . TRP A 1 96 ? 17.944 5.474 -29.464 1.00 97.62 96 TRP A N 1
ATOM 727 C CA . TRP A 1 96 ? 18.380 6.821 -29.825 1.00 97.62 96 TRP A CA 1
ATOM 728 C C . TRP A 1 96 ? 17.183 7.762 -30.018 1.00 97.62 96 TRP A C 1
ATOM 730 O O . TRP A 1 96 ? 17.106 8.789 -29.351 1.00 97.62 96 TRP A O 1
ATOM 740 N N . ILE A 1 97 ? 16.195 7.373 -30.837 1.00 97.69 97 ILE A N 1
ATOM 741 C CA . ILE A 1 97 ? 14.989 8.190 -31.077 1.00 97.69 97 ILE A CA 1
ATOM 742 C C . ILE A 1 97 ? 14.245 8.468 -29.764 1.00 97.69 97 ILE A C 1
ATOM 744 O O . ILE A 1 97 ? 13.829 9.599 -29.501 1.00 97.69 97 ILE A O 1
ATOM 748 N N . LEU A 1 98 ? 14.075 7.436 -28.934 1.00 97.44 98 LEU A N 1
ATOM 749 C CA . LEU A 1 98 ? 13.424 7.557 -27.636 1.00 97.44 98 LEU A CA 1
ATOM 750 C C . LEU A 1 98 ? 14.184 8.512 -26.710 1.00 97.44 98 LEU A C 1
ATOM 752 O O . LEU A 1 98 ? 13.546 9.334 -26.061 1.00 97.44 98 LEU A O 1
ATOM 756 N N . ASN A 1 99 ? 15.515 8.429 -26.658 1.00 96.56 99 ASN A N 1
ATOM 757 C CA . ASN A 1 99 ? 16.336 9.290 -25.810 1.00 96.56 99 ASN A CA 1
ATOM 758 C C . ASN A 1 99 ? 16.263 10.763 -26.235 1.00 96.56 99 ASN A C 1
ATOM 760 O O . ASN A 1 99 ? 16.142 11.628 -25.375 1.00 96.56 99 ASN A O 1
ATOM 764 N N . GLU A 1 100 ? 16.262 11.040 -27.542 1.00 97.56 100 GLU A N 1
ATOM 765 C CA . GLU A 1 100 ? 16.130 12.407 -28.070 1.00 97.56 100 GLU A CA 1
ATOM 766 C C . GLU A 1 100 ? 14.730 13.001 -27.843 1.00 97.56 100 GLU A C 1
ATOM 768 O O . GLU A 1 100 ? 14.572 14.214 -27.724 1.00 97.56 100 GLU A O 1
ATOM 773 N N . SER A 1 101 ? 13.700 12.153 -27.779 1.00 96.06 101 SER A N 1
ATOM 774 C CA . SER A 1 101 ? 12.303 12.594 -27.644 1.00 96.06 101 SER A CA 1
ATOM 775 C C . SER A 1 101 ? 11.829 12.661 -26.187 1.00 96.06 101 SER A C 1
ATOM 777 O O . SER A 1 101 ? 10.869 13.368 -25.867 1.00 96.06 101 SER A O 1
ATOM 779 N N . ALA A 1 102 ? 12.463 11.902 -25.294 1.00 97.12 102 ALA A N 1
ATOM 780 C CA . ALA A 1 102 ? 12.047 11.744 -23.910 1.00 97.12 102 ALA A CA 1
ATOM 781 C C . ALA A 1 102 ? 12.395 12.957 -23.038 1.00 97.12 102 ALA A C 1
ATOM 783 O O . ALA A 1 102 ? 13.481 13.523 -23.105 1.00 97.12 102 ALA A O 1
ATOM 784 N N . SER A 1 103 ? 11.486 13.306 -22.127 1.00 97.38 103 SER A N 1
ATOM 785 C CA . SER A 1 103 ? 11.734 14.316 -21.098 1.00 97.38 103 SER A CA 1
ATOM 786 C C . SER A 1 103 ? 10.887 14.036 -19.857 1.00 97.38 103 SER A C 1
ATOM 788 O O . SER A 1 103 ? 9.664 13.929 -19.975 1.00 97.38 103 SER A O 1
ATOM 790 N N . PRO A 1 104 ? 11.480 13.978 -18.650 1.00 97.06 104 PRO A N 1
ATOM 791 C CA . PRO A 1 104 ? 10.725 13.772 -17.412 1.00 97.06 104 PRO A CA 1
ATOM 792 C C . PRO A 1 104 ? 9.869 14.991 -17.023 1.00 97.06 104 PRO A C 1
ATOM 794 O O . PRO A 1 104 ? 9.024 14.894 -16.137 1.00 97.06 104 PRO A O 1
ATOM 797 N N . TYR A 1 105 ? 10.058 16.133 -17.692 1.00 97.25 105 TYR A N 1
ATOM 798 C CA . TYR A 1 105 ? 9.343 17.386 -17.424 1.00 97.25 105 TYR A CA 1
ATOM 799 C C . TYR A 1 105 ? 8.424 17.811 -18.577 1.00 97.25 105 TYR A C 1
ATOM 801 O O . TYR A 1 105 ? 7.744 18.830 -18.474 1.00 97.25 105 TYR A O 1
ATOM 809 N N . GLY A 1 106 ? 8.393 17.029 -19.659 1.00 96.31 106 GLY A N 1
ATOM 810 C CA . GLY A 1 106 ? 7.618 17.304 -20.866 1.00 96.31 106 GLY A CA 1
ATOM 811 C C . GLY A 1 106 ? 6.134 16.954 -20.752 1.00 96.31 106 GLY A C 1
ATOM 812 O O . GLY A 1 106 ? 5.568 16.918 -19.653 1.00 96.31 106 GLY A O 1
ATOM 813 N N . ASP A 1 107 ? 5.507 16.678 -21.893 1.00 96.19 107 ASP A N 1
ATOM 814 C CA . ASP A 1 107 ? 4.142 16.147 -21.957 1.00 96.19 107 ASP A CA 1
ATOM 815 C C . ASP A 1 107 ? 4.043 14.684 -21.464 1.00 96.19 107 ASP A C 1
ATOM 817 O O . ASP A 1 107 ? 5.025 14.065 -21.044 1.00 96.19 107 ASP A O 1
ATOM 821 N N . SER A 1 108 ? 2.832 14.120 -21.472 1.00 96.31 108 SER A N 1
ATOM 822 C CA . SER A 1 108 ? 2.583 12.751 -21.004 1.00 96.31 108 SER A CA 1
ATOM 823 C C . SER A 1 108 ? 3.406 11.693 -21.744 1.00 96.31 108 SER A C 1
ATOM 825 O O . SER A 1 108 ? 3.935 10.790 -21.094 1.00 96.31 108 SER A O 1
ATOM 827 N N . ASP A 1 109 ? 3.547 11.799 -23.066 1.00 96.56 109 ASP A N 1
ATOM 828 C CA . ASP A 1 109 ? 4.304 10.826 -23.856 1.00 96.56 109 ASP A CA 1
ATOM 829 C C . ASP A 1 109 ? 5.806 10.961 -23.575 1.00 96.56 109 ASP A C 1
ATOM 831 O O . ASP A 1 109 ? 6.489 9.954 -23.376 1.00 96.56 109 ASP A O 1
ATOM 835 N N . GLN A 1 110 ? 6.315 12.190 -23.452 1.00 97.62 110 GLN A N 1
ATOM 836 C CA . GLN A 1 110 ? 7.717 12.444 -23.109 1.00 97.62 110 GLN A CA 1
ATOM 837 C C . GLN A 1 110 ? 8.094 11.874 -21.736 1.00 97.62 110 GLN A C 1
ATOM 839 O O . GLN A 1 110 ? 9.172 11.285 -21.590 1.00 97.62 110 GLN A O 1
ATOM 844 N N . ARG A 1 111 ? 7.207 12.010 -20.741 1.00 97.81 111 ARG A N 1
ATOM 845 C CA . ARG A 1 111 ? 7.420 11.478 -19.383 1.00 97.81 111 ARG A CA 1
ATOM 846 C C . ARG A 1 111 ? 7.414 9.957 -19.373 1.00 97.81 111 ARG A C 1
ATOM 848 O O . ARG A 1 111 ? 8.318 9.351 -18.800 1.00 97.81 111 ARG A O 1
ATOM 855 N N . ILE A 1 112 ? 6.427 9.344 -20.031 1.00 97.50 112 ILE A N 1
ATOM 856 C CA . ILE A 1 112 ? 6.346 7.885 -20.175 1.00 97.50 112 ILE A CA 1
ATOM 857 C C . ILE A 1 112 ? 7.611 7.369 -20.867 1.00 97.50 112 ILE A C 1
ATOM 859 O O . ILE A 1 112 ? 8.273 6.479 -20.336 1.00 97.50 112 ILE A O 1
ATOM 863 N N . ALA A 1 113 ? 7.996 7.962 -21.999 1.00 97.88 113 ALA A N 1
ATOM 864 C CA . ALA A 1 113 ? 9.215 7.590 -22.706 1.00 97.88 113 ALA A CA 1
ATOM 865 C C . ALA A 1 113 ? 10.451 7.699 -21.801 1.00 97.88 113 ALA A C 1
ATOM 867 O O . ALA A 1 113 ? 11.230 6.756 -21.745 1.00 97.88 113 ALA A O 1
ATOM 868 N N . SER A 1 114 ? 10.599 8.780 -21.028 1.00 97.94 114 SER A N 1
ATOM 869 C CA . SER A 1 114 ? 11.757 8.988 -20.146 1.00 97.94 114 SER A CA 1
ATOM 870 C C . SER A 1 114 ? 11.934 7.881 -19.106 1.00 97.94 114 SER A C 1
ATOM 872 O O . SER A 1 114 ? 13.018 7.300 -19.008 1.00 97.94 114 SER A O 1
ATOM 874 N N . TYR A 1 115 ? 10.876 7.529 -18.370 1.00 97.25 115 TYR A N 1
ATOM 875 C CA . TYR A 1 115 ? 10.967 6.483 -17.347 1.00 97.25 115 TYR A CA 1
ATOM 876 C C . TYR A 1 115 ? 11.184 5.092 -17.952 1.00 97.25 115 TYR A C 1
ATOM 878 O O . TYR A 1 115 ? 11.990 4.311 -17.442 1.00 97.25 115 TYR A O 1
ATOM 886 N N . PHE A 1 116 ? 10.517 4.780 -19.066 1.00 97.75 116 PHE A N 1
ATOM 887 C CA . PHE A 1 116 ? 10.711 3.493 -19.728 1.00 97.75 116 PHE A CA 1
ATOM 888 C C . PHE A 1 116 ? 12.083 3.381 -20.400 1.00 97.75 116 PHE A C 1
ATOM 890 O O . PHE A 1 116 ? 12.675 2.309 -20.347 1.00 97.75 116 PHE A O 1
ATOM 897 N N . VAL A 1 117 ? 12.634 4.457 -20.966 1.00 97.19 117 VAL A N 1
ATOM 898 C CA . VAL A 1 117 ? 13.997 4.474 -21.525 1.00 97.19 117 VAL A CA 1
ATOM 899 C C . VAL A 1 117 ? 15.025 4.089 -20.470 1.00 97.19 117 VAL A C 1
ATOM 901 O O . VAL A 1 117 ? 15.865 3.227 -20.723 1.00 97.19 117 VAL A O 1
ATOM 904 N N . GLN A 1 118 ? 14.925 4.661 -19.267 1.00 95.94 118 GLN A N 1
ATOM 905 C CA . GLN A 1 118 ? 15.807 4.314 -18.150 1.00 95.94 118 GLN A CA 1
ATOM 906 C C . GLN A 1 118 ? 15.676 2.832 -17.769 1.00 95.94 118 GLN A C 1
ATOM 908 O O . GLN A 1 118 ? 16.684 2.142 -17.600 1.00 95.94 118 GLN A O 1
ATOM 913 N N . ALA A 1 119 ? 14.444 2.321 -17.684 1.00 96.31 119 ALA A N 1
ATOM 914 C CA . ALA A 1 119 ? 14.185 0.919 -17.363 1.00 96.31 119 ALA A CA 1
ATOM 915 C C . ALA A 1 119 ? 14.713 -0.042 -18.446 1.00 96.31 119 ALA A C 1
ATOM 917 O O . ALA A 1 119 ? 15.360 -1.041 -18.124 1.00 96.31 119 ALA A O 1
ATOM 918 N N . LEU A 1 120 ? 14.486 0.270 -19.725 1.00 96.00 120 LEU A N 1
ATOM 919 C CA . LEU A 1 120 ? 14.972 -0.512 -20.864 1.00 96.00 120 LEU A CA 1
ATOM 920 C C . LEU A 1 120 ? 16.498 -0.512 -20.920 1.00 96.00 120 LEU A C 1
ATOM 922 O O . LEU A 1 120 ? 17.095 -1.574 -21.077 1.00 96.00 120 LEU A O 1
ATOM 926 N N . PHE A 1 121 ? 17.138 0.637 -20.703 1.00 95.88 121 PHE A N 1
ATOM 927 C CA . PHE A 1 121 ? 18.594 0.729 -20.633 1.00 95.88 121 PHE A CA 1
ATOM 928 C C . PHE A 1 121 ? 19.162 -0.160 -19.519 1.00 95.88 121 PHE A C 1
ATOM 930 O O . PHE A 1 121 ? 20.082 -0.944 -19.758 1.00 95.88 121 PHE A O 1
ATOM 937 N N . CYS A 1 122 ? 18.573 -0.111 -18.320 1.00 96.19 122 CYS A N 1
ATOM 938 C CA . CYS A 1 122 ? 18.967 -0.978 -17.207 1.00 96.19 122 CYS A CA 1
ATOM 939 C C . CYS A 1 122 ? 18.759 -2.468 -17.510 1.00 96.19 122 CYS A C 1
ATOM 941 O O . CYS A 1 122 ? 19.552 -3.302 -17.071 1.00 96.19 122 CYS A O 1
ATOM 943 N N . LYS A 1 123 ? 17.697 -2.814 -18.247 1.00 94.50 123 LYS A N 1
ATOM 944 C CA . LYS A 1 123 ? 17.427 -4.189 -18.683 1.00 94.50 123 LYS A CA 1
ATOM 945 C C . LYS A 1 123 ? 18.472 -4.674 -19.689 1.00 94.50 123 LYS A C 1
ATOM 947 O O . LYS A 1 123 ? 19.001 -5.763 -19.504 1.00 94.50 123 LYS A O 1
ATOM 952 N N . ILE A 1 124 ? 18.780 -3.873 -20.711 1.00 95.06 124 ILE A N 1
ATOM 953 C CA . ILE A 1 124 ? 19.757 -4.201 -21.764 1.00 95.06 124 ILE A CA 1
ATOM 954 C C . ILE A 1 124 ? 21.159 -4.387 -21.169 1.00 95.06 124 ILE A C 1
ATOM 956 O O . ILE A 1 124 ? 21.890 -5.290 -21.557 1.00 95.06 124 ILE A O 1
ATOM 960 N N . THR A 1 125 ? 21.529 -3.546 -20.205 1.00 95.38 125 THR A N 1
ATOM 961 C CA . THR A 1 125 ? 22.870 -3.549 -19.595 1.00 95.38 125 THR A CA 1
ATOM 962 C C . THR A 1 125 ? 22.994 -4.453 -18.367 1.00 95.38 125 THR A C 1
ATOM 964 O O . THR A 1 125 ? 24.073 -4.553 -17.786 1.00 95.38 125 THR A O 1
ATOM 967 N N . GLY A 1 126 ? 21.906 -5.096 -17.934 1.00 94.94 126 GLY A N 1
ATOM 968 C CA . GLY A 1 126 ? 21.896 -5.934 -16.733 1.00 94.94 126 GLY A CA 1
ATOM 969 C C . GLY A 1 126 ? 22.114 -5.163 -15.423 1.00 94.94 126 GLY A C 1
ATOM 970 O O . GLY A 1 126 ? 22.452 -5.765 -14.407 1.00 94.94 126 GLY A O 1
ATOM 971 N N . THR A 1 127 ? 21.928 -3.838 -15.403 1.00 96.19 127 THR A N 1
ATOM 972 C CA . THR A 1 127 ? 22.184 -2.996 -14.218 1.00 96.19 127 THR A CA 1
ATOM 973 C C . THR A 1 127 ? 20.951 -2.734 -13.353 1.00 96.19 127 THR A C 1
ATOM 975 O O . THR A 1 127 ? 21.056 -1.998 -12.372 1.00 96.19 127 THR A O 1
ATOM 978 N N . GLY A 1 128 ? 19.797 -3.330 -13.678 1.00 93.94 128 GLY A N 1
ATOM 979 C CA . GLY A 1 128 ? 18.506 -3.076 -13.018 1.00 93.94 128 GLY A CA 1
ATOM 980 C C . GLY A 1 128 ? 18.552 -3.088 -11.489 1.00 93.94 128 GLY A C 1
ATOM 981 O O . GLY A 1 128 ? 18.193 -2.091 -10.870 1.00 93.94 128 GLY A O 1
ATOM 982 N N . ALA A 1 129 ? 19.065 -4.162 -10.881 1.00 92.81 129 ALA A N 1
ATOM 983 C CA . ALA A 1 129 ? 19.129 -4.288 -9.421 1.00 92.81 129 ALA A CA 1
ATOM 984 C C . ALA A 1 129 ? 19.989 -3.192 -8.766 1.00 92.81 129 ALA A C 1
ATOM 986 O O . ALA A 1 129 ? 19.604 -2.605 -7.756 1.00 92.81 129 ALA A O 1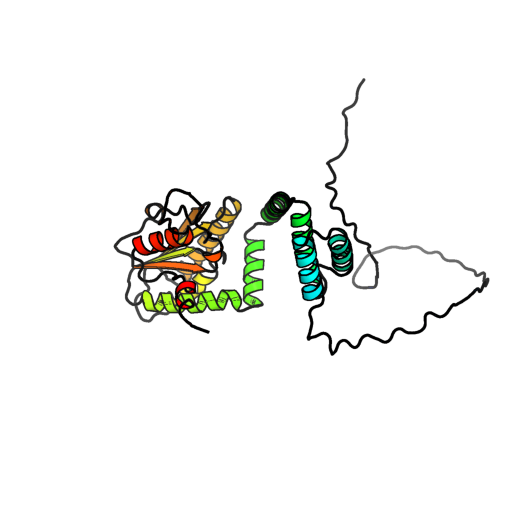
ATOM 987 N N . ARG A 1 130 ? 21.137 -2.862 -9.373 1.00 94.38 130 ARG A N 1
ATOM 988 C CA . ARG A 1 130 ? 22.031 -1.809 -8.872 1.00 94.38 130 ARG A CA 1
ATOM 989 C C . ARG A 1 130 ? 21.380 -0.432 -8.980 1.00 94.38 130 ARG A C 1
ATOM 991 O O . ARG A 1 130 ? 21.437 0.340 -8.030 1.00 94.38 130 ARG A O 1
ATOM 998 N N . CYS A 1 131 ? 20.756 -0.130 -10.117 1.00 93.81 131 CYS A N 1
ATOM 999 C CA . CYS A 1 131 ? 20.062 1.137 -10.334 1.00 93.81 131 CYS A CA 1
ATOM 1000 C C . CYS A 1 131 ? 18.875 1.299 -9.376 1.00 93.81 131 CYS A C 1
ATOM 1002 O O . CYS A 1 131 ? 18.719 2.366 -8.789 1.00 93.81 131 CYS A O 1
ATOM 1004 N N . GLN A 1 132 ? 18.095 0.237 -9.155 1.00 91.31 132 GLN A N 1
ATOM 1005 C CA . GLN A 1 132 ? 17.015 0.228 -8.170 1.00 91.31 132 GLN A CA 1
ATOM 1006 C C . GLN A 1 132 ? 17.545 0.509 -6.760 1.00 91.31 132 GLN A C 1
ATOM 1008 O O . GLN A 1 132 ? 17.038 1.407 -6.099 1.00 91.31 132 GLN A O 1
ATOM 1013 N N . HIS A 1 133 ? 18.600 -0.188 -6.328 1.00 90.50 133 HIS A N 1
ATOM 1014 C CA . HIS A 1 133 ? 19.212 0.043 -5.019 1.00 90.50 133 HIS A CA 1
ATOM 1015 C C . HIS A 1 133 ? 19.700 1.492 -4.857 1.00 90.50 133 HIS A C 1
ATOM 1017 O O . HIS A 1 133 ? 19.472 2.118 -3.825 1.00 90.50 133 HIS A O 1
ATOM 1023 N N . SER A 1 134 ? 20.353 2.058 -5.877 1.00 92.25 134 SER A N 1
ATOM 1024 C CA . SER A 1 134 ? 20.784 3.461 -5.854 1.00 92.25 134 SER A CA 1
ATOM 1025 C C . SER A 1 134 ? 19.613 4.444 -5.757 1.00 92.25 134 SER A C 1
ATOM 1027 O O . SER A 1 134 ? 19.730 5.445 -5.053 1.00 92.25 134 SER A O 1
ATOM 1029 N N . LEU A 1 135 ? 18.496 4.169 -6.438 1.00 90.44 135 LEU A N 1
ATOM 1030 C CA . LEU A 1 135 ? 17.287 4.993 -6.368 1.00 90.44 135 LEU A CA 1
ATOM 1031 C C . LEU A 1 135 ? 16.614 4.900 -4.995 1.00 90.44 135 LEU A C 1
ATOM 1033 O O . LEU A 1 135 ? 16.263 5.939 -4.439 1.00 90.44 135 LEU A O 1
ATOM 1037 N N . SER A 1 136 ? 16.495 3.699 -4.422 1.00 87.75 136 SER A N 1
ATOM 1038 C CA . SER A 1 136 ? 15.967 3.507 -3.064 1.00 87.75 136 SER A CA 1
ATOM 1039 C C . SER A 1 136 ? 16.804 4.263 -2.033 1.00 87.75 136 SER A C 1
ATOM 1041 O O . SER A 1 136 ? 16.272 5.101 -1.313 1.00 87.75 136 SER A O 1
ATOM 1043 N N . ALA A 1 137 ? 18.131 4.108 -2.066 1.00 88.19 137 ALA A N 1
ATOM 1044 C CA . ALA A 1 137 ? 19.033 4.823 -1.161 1.00 88.19 137 ALA A CA 1
ATOM 1045 C C . ALA A 1 137 ? 18.975 6.357 -1.327 1.00 88.19 137 ALA A C 1
ATOM 1047 O O . ALA A 1 137 ? 19.252 7.110 -0.392 1.00 88.19 137 ALA A O 1
ATOM 1048 N N . ALA A 1 138 ? 18.648 6.857 -2.523 1.00 88.56 138 ALA A N 1
ATOM 1049 C CA . ALA A 1 138 ? 18.421 8.284 -2.740 1.00 88.56 138 ALA A CA 1
ATOM 1050 C C . ALA A 1 138 ? 17.070 8.744 -2.168 1.00 88.56 138 ALA A C 1
ATOM 1052 O O . ALA A 1 138 ? 17.005 9.820 -1.572 1.00 88.56 138 ALA A O 1
ATOM 1053 N N . ALA A 1 139 ? 16.018 7.934 -2.316 1.00 86.31 139 ALA A N 1
ATOM 1054 C CA . ALA A 1 139 ? 14.694 8.198 -1.756 1.00 86.31 139 ALA A CA 1
ATOM 1055 C C . ALA A 1 139 ? 14.702 8.179 -0.218 1.00 86.31 139 ALA A C 1
ATOM 1057 O O . ALA A 1 139 ? 14.075 9.030 0.408 1.00 86.31 139 ALA A O 1
ATOM 1058 N N . GLU A 1 140 ? 15.482 7.290 0.397 1.00 83.50 140 GLU A N 1
ATOM 1059 C CA . GLU A 1 140 ? 15.683 7.232 1.851 1.00 83.50 140 GLU A CA 1
ATOM 1060 C C . GLU A 1 140 ? 16.173 8.568 2.429 1.00 83.50 140 GLU A C 1
ATOM 1062 O O . GLU A 1 140 ? 15.716 9.008 3.483 1.00 83.50 140 GLU A O 1
ATOM 1067 N N . LYS A 1 141 ? 17.057 9.279 1.716 1.00 83.69 141 LYS A N 1
ATOM 1068 C CA . LYS A 1 141 ? 17.590 10.577 2.175 1.00 83.69 141 LYS A CA 1
ATOM 1069 C C . LYS A 1 141 ? 16.525 11.665 2.268 1.00 83.69 141 LYS A C 1
ATOM 1071 O O . LYS A 1 141 ? 16.699 12.622 3.021 1.00 83.69 141 LYS A O 1
ATOM 1076 N N . THR A 1 142 ? 15.449 11.550 1.495 1.00 83.31 142 THR A N 1
ATOM 1077 C CA . THR A 1 142 ? 14.314 12.483 1.509 1.00 83.31 142 THR A CA 1
ATOM 1078 C C . THR A 1 142 ? 13.106 11.910 2.252 1.00 83.31 142 THR A C 1
ATOM 1080 O O . THR A 1 142 ? 12.060 12.565 2.330 1.00 83.31 142 THR A O 1
ATOM 1083 N N . TYR A 1 143 ? 13.248 10.715 2.837 1.00 86.31 143 TYR A N 1
ATOM 1084 C CA . TYR A 1 143 ? 12.192 10.021 3.553 1.00 86.31 143 TYR A CA 1
ATOM 1085 C C . TYR A 1 143 ? 11.984 10.644 4.935 1.00 86.31 143 TYR A C 1
ATOM 1087 O O . TYR A 1 143 ? 12.664 10.341 5.915 1.00 86.31 143 TYR A O 1
ATOM 1095 N N . CYS A 1 144 ? 11.007 11.539 5.028 1.00 91.12 144 CYS A N 1
ATOM 1096 C CA . CYS A 1 144 ? 10.599 12.144 6.287 1.00 91.12 144 CYS A CA 1
ATOM 1097 C C . CYS A 1 144 ? 9.086 12.350 6.329 1.00 91.12 144 CYS A C 1
ATOM 1099 O O . CYS A 1 144 ? 8.403 12.317 5.302 1.00 91.12 144 CYS A O 1
ATOM 1101 N N . PHE A 1 145 ? 8.562 12.593 7.532 1.00 90.94 145 PHE A N 1
ATOM 1102 C CA . PHE A 1 145 ? 7.128 12.769 7.752 1.00 90.94 145 PHE A CA 1
ATOM 1103 C C . PHE A 1 145 ? 6.541 13.874 6.869 1.00 90.94 145 PHE A C 1
ATOM 1105 O O . PHE A 1 145 ? 5.496 13.674 6.265 1.00 90.94 145 PHE A O 1
ATOM 1112 N N . GLU A 1 146 ? 7.230 15.011 6.755 1.00 92.00 146 GLU A N 1
ATOM 1113 C CA . GLU A 1 146 ? 6.758 16.157 5.976 1.00 92.00 146 GLU A CA 1
ATOM 1114 C C . GLU A 1 146 ? 6.668 15.839 4.478 1.00 92.00 146 GLU A C 1
ATOM 1116 O O . GLU A 1 146 ? 5.645 16.099 3.849 1.00 92.00 146 GLU A O 1
ATOM 1121 N N . SER A 1 147 ? 7.712 15.216 3.927 1.00 91.31 147 SER A N 1
ATOM 1122 C CA . SER A 1 147 ? 7.774 14.809 2.520 1.00 91.31 147 SER A CA 1
ATOM 1123 C C . SER A 1 147 ? 6.672 13.800 2.181 1.00 91.31 147 SER A C 1
ATOM 1125 O O . SER A 1 147 ? 5.894 14.015 1.251 1.00 91.31 147 SER A O 1
ATOM 1127 N N . MET A 1 148 ? 6.532 12.747 2.995 1.00 91.31 148 MET A N 1
ATOM 1128 C CA . MET A 1 148 ? 5.522 11.704 2.780 1.00 91.31 148 MET A CA 1
ATOM 1129 C C . MET A 1 148 ? 4.100 12.229 2.954 1.00 91.31 148 MET A C 1
ATOM 1131 O O . MET A 1 148 ? 3.226 11.909 2.150 1.00 91.31 148 MET A O 1
ATOM 1135 N N . ARG A 1 149 ? 3.872 13.084 3.958 1.00 92.06 149 ARG A N 1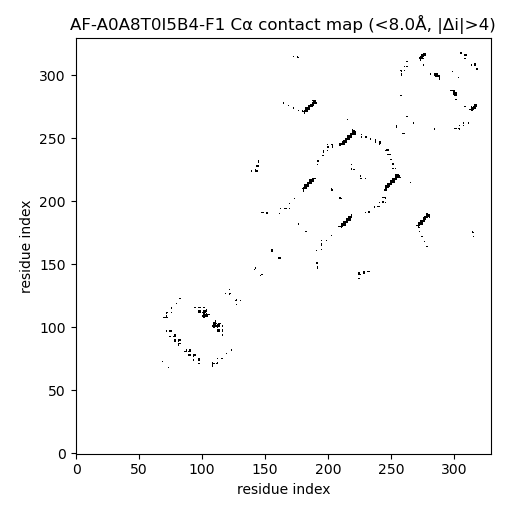
ATOM 1136 C CA . ARG A 1 149 ? 2.588 13.758 4.165 1.00 92.06 149 ARG A CA 1
ATOM 1137 C C . ARG A 1 149 ? 2.217 14.615 2.959 1.00 92.06 149 ARG A C 1
ATOM 1139 O O . ARG A 1 149 ? 1.097 14.511 2.471 1.00 92.06 149 ARG A O 1
ATOM 1146 N N . ASN A 1 150 ? 3.131 15.455 2.482 1.00 93.62 150 ASN A N 1
ATOM 1147 C CA . ASN A 1 150 ? 2.842 16.349 1.363 1.00 93.62 150 ASN A CA 1
ATOM 1148 C C . ASN A 1 150 ? 2.567 15.551 0.085 1.00 93.62 150 ASN A C 1
ATOM 1150 O O . ASN A 1 150 ? 1.603 15.849 -0.611 1.00 93.62 150 ASN A O 1
ATOM 1154 N N . MET A 1 151 ? 3.334 14.487 -0.166 1.00 93.94 151 MET A N 1
ATOM 1155 C CA . MET A 1 151 ? 3.106 13.585 -1.295 1.00 93.94 151 MET A CA 1
ATOM 1156 C C . MET A 1 151 ? 1.716 12.933 -1.247 1.00 93.94 151 MET A C 1
ATOM 1158 O O . MET A 1 151 ? 0.969 13.017 -2.222 1.00 93.94 151 MET A O 1
ATOM 1162 N N . ILE A 1 152 ? 1.352 12.293 -0.129 1.00 94.19 152 ILE A N 1
ATOM 1163 C CA . ILE A 1 152 ? 0.088 11.547 -0.047 1.00 94.19 152 ILE A CA 1
ATOM 1164 C C . ILE A 1 152 ? -1.129 12.477 -0.070 1.00 94.19 152 ILE A C 1
ATOM 1166 O O . ILE A 1 152 ? -2.114 12.162 -0.736 1.00 94.19 152 ILE A O 1
ATOM 1170 N N . LEU A 1 153 ? -1.058 13.635 0.597 1.00 94.50 153 LEU A N 1
ATOM 1171 C CA . LEU A 1 153 ? -2.164 14.593 0.629 1.00 94.50 153 LEU A CA 1
ATOM 1172 C C . LEU A 1 153 ? -2.368 15.269 -0.729 1.00 94.50 153 LEU A C 1
ATOM 1174 O O . LEU A 1 153 ? -3.505 15.362 -1.178 1.00 94.50 153 LEU A O 1
ATOM 1178 N N . GLN A 1 154 ? -1.293 15.659 -1.425 1.00 96.62 154 GLN A N 1
ATOM 1179 C CA . GLN A 1 154 ? -1.410 16.202 -2.785 1.00 96.62 154 GLN A CA 1
ATOM 1180 C C . GLN A 1 154 ? -1.989 15.171 -3.756 1.00 96.62 154 GLN A C 1
ATOM 1182 O O . GLN A 1 154 ? -2.806 15.514 -4.607 1.00 96.62 154 GLN A O 1
ATOM 1187 N N . PHE A 1 155 ? -1.606 13.896 -3.624 1.00 95.81 155 PHE A N 1
ATOM 1188 C CA . PHE A 1 155 ? -2.174 12.841 -4.460 1.00 95.81 155 PHE A CA 1
ATOM 1189 C C . PHE A 1 155 ? -3.675 12.645 -4.203 1.00 95.81 155 PHE A C 1
ATOM 1191 O O . PHE A 1 155 ? -4.442 12.503 -5.153 1.00 95.81 155 PHE A O 1
ATOM 1198 N N . GLN A 1 156 ? -4.094 12.690 -2.936 1.00 95.94 156 GLN A N 1
ATOM 1199 C CA . GLN A 1 156 ? -5.499 12.596 -2.525 1.00 95.94 156 GLN A CA 1
ATOM 1200 C C . GLN A 1 156 ? -6.339 13.801 -2.952 1.00 95.94 156 GLN A C 1
ATOM 1202 O O . GLN A 1 156 ? -7.509 13.639 -3.291 1.00 95.94 156 GLN A O 1
ATOM 1207 N N . GLU A 1 157 ? -5.751 14.995 -2.942 1.00 96.56 157 GLU A N 1
ATOM 1208 C CA . GLU A 1 157 ? -6.396 16.223 -3.409 1.00 96.56 157 GLU A CA 1
ATOM 1209 C C . GLU A 1 157 ? -6.568 16.215 -4.933 1.00 96.56 157 GLU A C 1
ATOM 1211 O O . GLU A 1 157 ? -7.623 16.581 -5.449 1.00 96.56 157 GLU A O 1
ATOM 1216 N N . ALA A 1 158 ? -5.554 15.745 -5.662 1.00 97.19 158 ALA A N 1
ATOM 1217 C CA . ALA A 1 158 ? -5.571 15.704 -7.120 1.00 97.19 158 ALA A CA 1
ATOM 1218 C C . ALA A 1 158 ? -6.391 14.536 -7.698 1.00 97.19 158 ALA A C 1
ATOM 1220 O O . ALA A 1 158 ? -6.784 14.588 -8.866 1.00 97.19 158 ALA A O 1
ATOM 1221 N N . SER A 1 159 ? -6.614 13.459 -6.936 1.00 96.62 159 SER A N 1
ATOM 1222 C CA . SER A 1 159 ? -7.239 12.237 -7.445 1.00 96.62 159 SER A CA 1
ATOM 1223 C C . SER A 1 159 ? -7.993 11.447 -6.369 1.00 96.62 159 SER A C 1
ATOM 1225 O O . SER A 1 159 ? -7.452 11.187 -5.293 1.00 96.62 159 SER A O 1
ATOM 1227 N N . PRO A 1 160 ? -9.198 10.919 -6.674 1.00 94.94 160 PRO A N 1
ATOM 1228 C CA . PRO A 1 160 ? -9.950 10.081 -5.744 1.00 94.94 160 PRO A CA 1
ATOM 1229 C C . PRO A 1 160 ? -9.384 8.657 -5.608 1.00 94.94 160 PRO A C 1
ATOM 1231 O O . PRO A 1 160 ? -9.984 7.818 -4.943 1.00 94.94 160 PRO A O 1
ATOM 1234 N N . TRP A 1 161 ? -8.259 8.343 -6.258 1.00 93.00 161 TRP A N 1
ATOM 1235 C CA . TRP A 1 161 ? -7.730 6.982 -6.378 1.00 93.00 161 TRP A CA 1
ATOM 1236 C C . TRP A 1 161 ? -7.587 6.260 -5.032 1.00 93.00 161 TRP A C 1
ATOM 1238 O O . TRP A 1 161 ? -8.005 5.111 -4.893 1.00 93.00 161 TRP A O 1
ATOM 1248 N N . THR A 1 162 ? -7.010 6.919 -4.024 1.00 92.50 162 THR A N 1
ATOM 1249 C CA . THR A 1 162 ? -6.870 6.337 -2.679 1.00 92.50 162 THR A CA 1
ATOM 1250 C C . THR A 1 162 ? -8.110 6.556 -1.822 1.00 92.50 162 THR A C 1
ATOM 1252 O O . THR A 1 162 ? -8.522 5.637 -1.116 1.00 92.50 162 THR A O 1
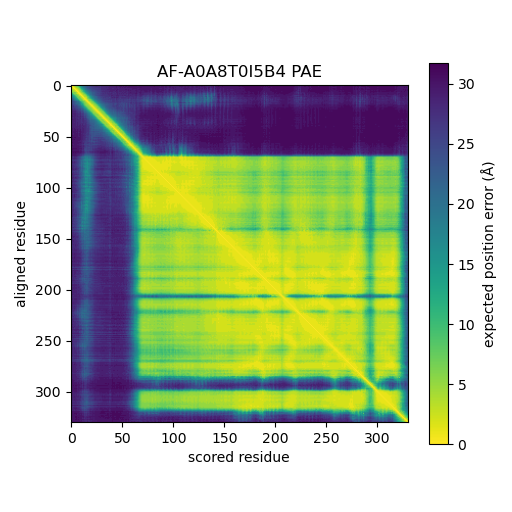ATOM 1255 N N . THR A 1 163 ? -8.737 7.735 -1.902 1.00 95.50 163 THR A N 1
ATOM 1256 C CA . THR A 1 163 ? -9.884 8.084 -1.047 1.00 95.50 163 THR A CA 1
ATOM 1257 C C . THR A 1 163 ? -11.119 7.249 -1.370 1.00 95.50 163 THR A C 1
ATOM 1259 O O . THR A 1 163 ? -11.861 6.897 -0.460 1.00 95.50 163 THR A O 1
ATOM 1262 N N . PHE A 1 164 ? -11.302 6.827 -2.624 1.00 95.56 164 PHE A N 1
ATOM 1263 C CA . PHE A 1 164 ? -12.332 5.859 -3.000 1.00 95.56 164 PHE A CA 1
ATOM 1264 C C . PHE A 1 164 ? -12.196 4.554 -2.204 1.00 95.56 164 PHE A C 1
ATOM 1266 O O . PHE A 1 164 ? -13.169 4.078 -1.618 1.00 95.56 164 PHE A O 1
ATOM 1273 N N . GLY A 1 165 ? -10.980 3.997 -2.145 1.00 94.00 165 GLY A N 1
ATOM 1274 C CA . GLY A 1 165 ? -10.695 2.784 -1.379 1.00 94.00 165 GLY A CA 1
ATOM 1275 C C . GLY A 1 165 ? -10.919 2.979 0.120 1.00 94.00 165 GLY A C 1
ATOM 1276 O O . GLY A 1 165 ? -11.499 2.109 0.764 1.00 94.00 165 GLY A O 1
ATOM 1277 N N . HIS A 1 166 ? -10.530 4.139 0.658 1.00 96.75 166 HIS A N 1
ATOM 1278 C CA . HIS A 1 166 ? -10.763 4.499 2.061 1.00 96.75 166 HIS A CA 1
ATOM 1279 C C . HIS A 1 166 ? -12.250 4.590 2.401 1.00 96.75 166 HIS A C 1
ATOM 1281 O O . HIS A 1 166 ? -12.681 3.983 3.375 1.00 96.75 166 HIS A O 1
ATOM 1287 N N . VAL A 1 167 ? -13.046 5.295 1.594 1.00 97.19 167 VAL A N 1
ATOM 1288 C CA . VAL A 1 167 ? -14.490 5.462 1.826 1.00 97.19 167 VAL A CA 1
ATOM 1289 C C . VAL A 1 167 ? -15.216 4.123 1.722 1.00 97.19 167 VAL A C 1
ATOM 1291 O O . VAL A 1 167 ? -15.991 3.776 2.613 1.00 97.19 167 VAL A O 1
ATOM 1294 N N . ALA A 1 168 ? -14.934 3.339 0.678 1.00 95.94 168 ALA A N 1
ATOM 1295 C CA . ALA A 1 168 ? -15.536 2.020 0.505 1.00 95.94 168 ALA A CA 1
ATOM 1296 C C . ALA A 1 168 ? -15.142 1.058 1.641 1.00 95.94 168 ALA A C 1
ATOM 1298 O O . ALA A 1 168 ? -15.996 0.350 2.177 1.00 95.94 168 ALA A O 1
ATOM 1299 N N . GLY A 1 169 ? -13.864 1.060 2.034 1.00 95.81 169 GLY A N 1
ATOM 1300 C CA . GLY A 1 169 ? -13.351 0.255 3.141 1.00 95.81 169 GLY A CA 1
ATOM 1301 C C . GLY A 1 169 ? -13.978 0.642 4.478 1.00 95.81 169 GLY A C 1
ATOM 1302 O O . GLY A 1 169 ? -14.458 -0.229 5.198 1.00 95.81 169 GLY A O 1
ATOM 1303 N N . ASN A 1 170 ? -14.051 1.939 4.782 1.00 97.69 170 ASN A N 1
ATOM 1304 C CA . ASN A 1 170 ? -14.678 2.443 6.004 1.00 97.69 170 ASN A CA 1
ATOM 1305 C C . ASN A 1 170 ? -16.161 2.070 6.072 1.00 97.69 170 ASN A C 1
ATOM 1307 O O . ASN A 1 170 ? -16.612 1.629 7.122 1.00 97.69 170 ASN A O 1
ATOM 1311 N N . GLY A 1 171 ? -16.904 2.173 4.965 1.00 96.81 171 GLY A N 1
ATOM 1312 C CA . GLY A 1 171 ? -18.303 1.740 4.912 1.00 96.81 171 GLY A CA 1
ATOM 1313 C C . GLY A 1 171 ? -18.474 0.255 5.246 1.00 96.81 171 GLY A C 1
ATOM 1314 O O . GLY A 1 171 ? -19.266 -0.093 6.118 1.00 96.81 171 GLY A O 1
ATOM 1315 N N . ALA A 1 172 ? -17.671 -0.613 4.622 1.00 96.75 172 ALA A N 1
ATOM 1316 C CA . ALA A 1 172 ? -17.715 -2.052 4.885 1.00 96.75 172 ALA A CA 1
ATOM 1317 C C . ALA A 1 172 ? -17.283 -2.412 6.320 1.00 96.75 172 ALA A C 1
ATOM 1319 O O . ALA A 1 172 ? -17.838 -3.328 6.923 1.00 96.75 172 ALA A O 1
ATOM 1320 N N . LEU A 1 173 ? -16.306 -1.690 6.882 1.00 97.38 173 LEU A N 1
ATOM 1321 C CA . LEU A 1 173 ? -15.890 -1.846 8.277 1.00 97.38 173 LEU A CA 1
ATOM 1322 C C . LEU A 1 173 ? -17.004 -1.434 9.243 1.00 97.38 173 LEU A C 1
ATOM 1324 O O . LEU A 1 173 ? -17.284 -2.170 10.183 1.00 97.38 173 LEU A O 1
ATOM 1328 N N . MET A 1 174 ? -17.652 -0.292 9.007 1.00 96.06 174 MET A N 1
ATOM 1329 C CA . MET A 1 174 ? -18.755 0.193 9.843 1.00 96.06 174 MET A CA 1
ATOM 1330 C C . MET A 1 174 ? -19.917 -0.805 9.878 1.00 96.06 174 MET A C 1
ATOM 1332 O O . MET A 1 174 ? -20.451 -1.073 10.949 1.00 96.06 174 MET A O 1
ATOM 1336 N N . GLU A 1 175 ? -20.265 -1.394 8.731 1.00 95.81 175 GLU A N 1
ATOM 1337 C CA . GLU A 1 175 ? -21.295 -2.435 8.639 1.00 95.81 175 GLU A CA 1
ATOM 1338 C C . GLU A 1 175 ? -20.873 -3.723 9.367 1.00 95.81 175 GLU A C 1
ATOM 1340 O O . GLU A 1 175 ? -21.613 -4.254 10.192 1.00 95.81 175 GLU A O 1
ATOM 1345 N N . ALA A 1 176 ? -19.656 -4.216 9.120 1.00 96.56 176 ALA A N 1
ATOM 1346 C CA . ALA A 1 176 ? -19.182 -5.472 9.707 1.00 96.56 176 ALA A CA 1
ATOM 1347 C C . ALA A 1 176 ? -18.965 -5.406 11.232 1.00 96.56 176 ALA A C 1
ATOM 1349 O O . ALA A 1 176 ? -19.006 -6.441 11.907 1.00 96.56 176 ALA A O 1
ATOM 1350 N N . MET A 1 177 ? -18.705 -4.210 11.767 1.00 96.12 177 MET A N 1
ATOM 1351 C CA . MET A 1 177 ? -18.455 -3.967 13.193 1.00 96.12 177 MET A CA 1
ATOM 1352 C C . MET A 1 177 ? -19.683 -3.433 13.937 1.00 96.12 177 MET A C 1
ATOM 1354 O O . MET A 1 177 ? -19.570 -3.050 15.102 1.00 96.12 177 MET A O 1
ATOM 1358 N N . GLU A 1 178 ? -20.859 -3.396 13.304 1.00 94.44 178 GLU A N 1
ATOM 1359 C CA . GLU A 1 178 ? -22.060 -2.905 13.970 1.00 94.44 178 GLU A CA 1
ATOM 1360 C C . GLU A 1 178 ? -22.367 -3.719 15.242 1.00 94.44 178 GLU A C 1
ATOM 1362 O O . GLU A 1 178 ? -22.448 -4.948 15.222 1.00 94.44 178 GLU A O 1
ATOM 1367 N N . GLY A 1 179 ? -22.566 -3.011 16.359 1.00 93.25 179 GLY A N 1
ATOM 1368 C CA . GLY A 1 179 ? -22.919 -3.603 17.653 1.00 93.25 179 GLY A CA 1
ATOM 1369 C C . GLY A 1 179 ? -21.736 -4.134 18.467 1.00 93.25 179 GLY A C 1
ATOM 1370 O O . GLY A 1 179 ? -21.939 -4.554 19.603 1.00 93.25 179 GLY A O 1
ATOM 1371 N N . GLU A 1 180 ? -20.517 -4.085 17.931 1.00 96.50 180 GLU A N 1
ATOM 1372 C CA . GLU A 1 180 ? -19.314 -4.501 18.650 1.00 96.50 180 GLU A CA 1
ATOM 1373 C C . GLU A 1 180 ? -18.837 -3.407 19.602 1.00 96.50 180 GLU A C 1
ATOM 1375 O O . GLU A 1 180 ? -18.627 -2.270 19.193 1.00 96.50 180 GLU A O 1
ATOM 1380 N N . ALA A 1 181 ? -18.625 -3.750 20.873 1.00 96.44 181 ALA A N 1
ATOM 1381 C CA . ALA A 1 181 ? -18.144 -2.798 21.877 1.00 96.44 181 ALA A CA 1
ATOM 1382 C C . ALA A 1 181 ? -16.633 -2.527 21.767 1.00 96.44 181 ALA A C 1
ATOM 1384 O O . ALA A 1 181 ? -16.137 -1.505 22.249 1.00 96.44 181 ALA A O 1
ATOM 1385 N N . ARG A 1 182 ? -15.882 -3.467 21.178 1.00 98.19 182 ARG A N 1
ATOM 1386 C CA . ARG A 1 182 ? -14.422 -3.419 21.066 1.00 98.19 182 ARG A CA 1
ATOM 1387 C C . ARG A 1 182 ? -14.006 -3.939 19.696 1.00 98.19 182 ARG A C 1
ATOM 1389 O O . ARG A 1 182 ? -14.354 -5.054 19.319 1.00 98.19 182 ARG A O 1
ATOM 1396 N N . ILE A 1 183 ? -13.267 -3.125 18.955 1.00 98.38 183 ILE A N 1
ATOM 1397 C CA . ILE A 1 183 ? -12.868 -3.386 17.572 1.00 98.38 183 ILE A CA 1
ATOM 1398 C C . ILE A 1 183 ? -11.343 -3.407 17.508 1.00 98.38 183 ILE A C 1
ATOM 1400 O O . ILE A 1 183 ? -10.691 -2.492 18.010 1.00 98.38 183 ILE A O 1
ATOM 1404 N N . HIS A 1 184 ? -10.771 -4.406 16.840 1.00 98.69 184 HIS A N 1
ATOM 1405 C CA . HIS A 1 184 ? -9.359 -4.433 16.463 1.00 98.69 184 HIS A CA 1
ATOM 1406 C C . HIS A 1 184 ? -9.225 -4.390 14.948 1.00 98.69 184 HIS A C 1
ATOM 1408 O O . HIS A 1 184 ? -9.694 -5.283 14.248 1.00 98.69 184 HIS A O 1
ATOM 1414 N N . ILE A 1 185 ? -8.553 -3.365 14.434 1.00 98.69 185 ILE A N 1
ATOM 1415 C CA . ILE A 1 185 ? -8.233 -3.244 13.016 1.00 98.69 185 ILE A CA 1
ATOM 1416 C C . ILE A 1 185 ? -6.737 -3.453 12.819 1.00 98.69 185 ILE A C 1
ATOM 1418 O O . ILE A 1 185 ? -5.917 -2.747 13.407 1.00 98.69 185 ILE A O 1
ATOM 1422 N N . ILE A 1 186 ? -6.386 -4.393 11.946 1.00 98.38 186 ILE A N 1
ATOM 1423 C CA . ILE A 1 186 ? -5.037 -4.534 11.404 1.00 98.38 186 ILE A CA 1
ATOM 1424 C C . ILE A 1 186 ? -4.991 -3.789 10.071 1.00 98.38 186 ILE A C 1
ATOM 1426 O O . ILE A 1 186 ? -5.629 -4.213 9.108 1.00 98.38 186 ILE A O 1
ATOM 1430 N N . ASP A 1 187 ? -4.243 -2.689 10.012 1.00 97.75 187 ASP A N 1
ATOM 1431 C CA . ASP A 1 187 ? -4.004 -1.924 8.790 1.00 97.75 187 ASP A CA 1
ATOM 1432 C C . ASP A 1 187 ? -2.696 -2.339 8.125 1.00 97.75 187 ASP A C 1
ATOM 1434 O O . ASP A 1 187 ? -1.617 -2.268 8.714 1.00 97.75 187 ASP A O 1
ATOM 1438 N N . ILE A 1 188 ? -2.798 -2.738 6.865 1.00 96.06 188 ILE A N 1
ATOM 1439 C CA . ILE A 1 188 ? -1.668 -3.057 6.006 1.00 96.06 188 ILE A CA 1
ATOM 1440 C C . ILE A 1 188 ? -1.811 -2.154 4.785 1.00 96.06 188 ILE A C 1
ATOM 1442 O O . ILE A 1 188 ? -2.516 -2.477 3.825 1.00 96.06 188 ILE A O 1
ATOM 1446 N N . SER A 1 189 ? -1.211 -0.968 4.856 1.00 93.69 189 SER A N 1
ATOM 1447 C CA . SER A 1 189 ? -1.318 0.037 3.802 1.00 93.69 189 SER A CA 1
ATOM 1448 C C . SER A 1 189 ? -0.059 0.894 3.693 1.00 93.69 189 SER A C 1
ATOM 1450 O O . SER A 1 189 ? 0.711 1.044 4.639 1.00 93.69 189 SER A O 1
ATOM 1452 N N . SER A 1 190 ? 0.130 1.505 2.525 1.00 88.81 190 SER A N 1
ATOM 1453 C CA . SER A 1 190 ? 1.160 2.521 2.262 1.00 88.81 190 SER A CA 1
ATOM 1454 C C . SER A 1 190 ? 0.594 3.948 2.296 1.00 88.81 190 SER A C 1
ATOM 1456 O O . SER A 1 190 ? 1.206 4.885 1.792 1.00 88.81 190 SER A O 1
ATOM 1458 N N . THR A 1 191 ? -0.593 4.137 2.891 1.00 92.94 191 THR A N 1
ATOM 1459 C CA . THR A 1 191 ? -1.338 5.412 2.842 1.00 92.94 191 THR A CA 1
ATOM 1460 C C . THR A 1 191 ? -1.158 6.284 4.085 1.00 92.94 191 THR A C 1
ATOM 1462 O O . THR A 1 191 ? -1.932 7.216 4.307 1.00 92.94 191 THR A O 1
ATOM 1465 N N . PHE A 1 192 ? -0.150 5.987 4.912 1.00 93.50 192 PHE A N 1
ATOM 1466 C CA . PHE A 1 192 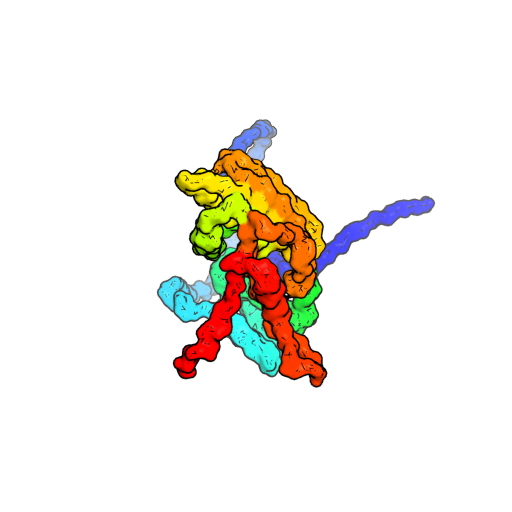? 0.205 6.754 6.114 1.00 93.50 192 PHE A CA 1
ATOM 1467 C C . PHE A 1 192 ? -0.998 7.070 7.015 1.00 93.50 192 PHE A C 1
ATOM 1469 O O . PHE A 1 192 ? -1.132 8.182 7.521 1.00 93.50 192 PHE A O 1
ATOM 1476 N N . CYS A 1 193 ? -1.889 6.087 7.194 1.00 96.62 193 CYS A N 1
ATOM 1477 C CA . CYS A 1 193 ? -3.072 6.182 8.054 1.00 96.62 193 CYS A CA 1
ATOM 1478 C C . CYS A 1 193 ? -4.073 7.290 7.696 1.00 96.62 193 CYS A C 1
ATOM 1480 O O . CYS A 1 193 ? -4.932 7.616 8.511 1.00 96.62 193 CYS A O 1
ATOM 1482 N N . THR A 1 194 ? -4.018 7.844 6.483 1.00 97.25 194 THR A N 1
ATOM 1483 C CA . THR A 1 194 ? -4.959 8.885 6.023 1.00 97.25 194 THR A CA 1
ATOM 1484 C C . THR A 1 194 ? -6.420 8.415 5.968 1.00 97.25 194 THR A C 1
ATOM 1486 O O . THR A 1 194 ? -7.325 9.241 6.021 1.00 97.25 194 THR A O 1
ATOM 1489 N N . GLN A 1 195 ? -6.667 7.100 5.960 1.00 98.00 195 GLN A N 1
ATOM 1490 C CA . GLN A 1 195 ? -8.000 6.498 6.085 1.00 98.00 195 GLN A CA 1
ATOM 1491 C C . GLN A 1 195 ? -8.664 6.774 7.444 1.00 98.00 195 GLN A C 1
ATOM 1493 O O . GLN A 1 195 ? -9.863 7.056 7.526 1.00 98.00 195 GLN A O 1
ATOM 1498 N N . TRP A 1 196 ? -7.885 6.650 8.520 1.00 98.50 196 TRP A N 1
ATOM 1499 C CA . TRP A 1 196 ? -8.400 6.450 9.874 1.00 98.50 196 TRP A CA 1
ATOM 1500 C C . TRP A 1 196 ? -9.034 7.684 10.530 1.00 98.50 196 TRP A C 1
ATOM 1502 O O . TRP A 1 196 ? -9.972 7.483 11.298 1.00 98.50 196 TRP A O 1
ATOM 1512 N N . PRO A 1 197 ? -8.646 8.942 10.228 1.00 98.31 197 PRO A N 1
ATOM 1513 C CA . PRO A 1 197 ? -9.365 10.112 10.731 1.00 98.31 197 PRO A CA 1
ATOM 1514 C C . PRO A 1 197 ? -10.860 10.102 10.383 1.00 98.31 197 PRO A C 1
ATOM 1516 O O . PRO A 1 197 ? -11.695 10.281 11.263 1.00 98.31 197 PRO A O 1
ATOM 1519 N N . THR A 1 198 ? -11.213 9.801 9.129 1.00 97.94 198 THR A N 1
ATOM 1520 C CA . THR A 1 198 ? -12.628 9.745 8.708 1.00 97.94 198 THR A CA 1
ATOM 1521 C C . THR A 1 198 ? -13.379 8.560 9.322 1.00 97.94 198 THR A C 1
ATOM 1523 O O . THR A 1 198 ? -14.570 8.658 9.598 1.00 97.94 198 THR A O 1
ATOM 1526 N N . PHE A 1 199 ? -12.685 7.451 9.598 1.00 98.31 199 PHE A N 1
ATOM 1527 C CA . PHE A 1 199 ? -13.269 6.312 10.309 1.00 98.31 199 PHE A CA 1
ATOM 1528 C C . PHE A 1 199 ? -13.537 6.636 11.788 1.00 98.31 199 PHE A C 1
ATOM 1530 O O . PHE A 1 199 ? -14.609 6.330 12.299 1.00 98.31 199 PHE A O 1
ATOM 1537 N N . LEU A 1 200 ? -12.599 7.306 12.467 1.00 98.38 200 LEU A N 1
ATOM 1538 C CA . LEU A 1 200 ? -12.768 7.771 13.849 1.00 98.38 200 LEU A CA 1
ATOM 1539 C C . LEU A 1 200 ? -13.935 8.758 13.979 1.00 98.38 200 LEU A C 1
ATOM 1541 O O . LEU A 1 200 ? -14.707 8.670 14.930 1.00 98.38 200 LEU A O 1
ATOM 1545 N N . GLU A 1 201 ? -14.091 9.668 13.018 1.00 97.44 201 GLU A N 1
ATOM 1546 C CA . GLU A 1 201 ? -15.239 10.579 12.962 1.00 97.44 201 GLU A CA 1
ATOM 1547 C C . GLU A 1 201 ? -16.563 9.829 12.771 1.00 97.44 201 GLU A C 1
ATOM 1549 O O . GLU A 1 201 ? -17.537 10.095 13.480 1.00 97.44 201 GLU A O 1
ATOM 1554 N N . ALA A 1 202 ? -16.593 8.842 11.873 1.00 96.19 202 ALA A N 1
ATOM 1555 C CA . ALA A 1 202 ? -17.767 8.000 11.673 1.00 96.19 202 ALA A CA 1
ATOM 1556 C C . ALA A 1 202 ? -18.134 7.200 12.937 1.00 96.19 202 ALA A C 1
ATOM 1558 O O . ALA A 1 202 ? -19.313 7.085 13.256 1.00 96.19 202 ALA A O 1
ATOM 1559 N N . LEU A 1 203 ? -17.149 6.687 13.687 1.00 96.31 203 LEU A N 1
ATOM 1560 C CA . LEU A 1 203 ? -17.383 6.016 14.972 1.00 96.31 203 LEU A CA 1
ATOM 1561 C C . LEU A 1 203 ? -17.961 6.969 16.026 1.00 96.31 203 LEU A C 1
ATOM 1563 O O . LEU A 1 203 ? -18.925 6.615 16.699 1.00 96.31 203 LEU A O 1
ATOM 1567 N N . ALA A 1 204 ? -17.397 8.171 16.153 1.00 95.62 204 ALA A N 1
ATOM 1568 C CA . ALA A 1 204 ? -17.806 9.154 17.158 1.00 95.62 204 ALA A CA 1
ATOM 1569 C C . ALA A 1 204 ? -19.206 9.746 16.920 1.00 95.62 204 ALA A C 1
ATOM 1571 O O . ALA A 1 204 ? -19.828 10.254 17.850 1.00 95.62 204 ALA A O 1
ATOM 1572 N N . THR A 1 205 ? -19.693 9.716 15.678 1.00 93.31 205 THR A N 1
ATOM 1573 C CA . THR A 1 205 ? -20.991 10.291 15.283 1.00 93.31 205 THR A CA 1
ATOM 1574 C C . THR A 1 205 ? -22.139 9.280 15.284 1.00 93.31 205 THR A C 1
ATOM 1576 O O . THR A 1 205 ? -23.283 9.656 15.013 1.00 93.31 205 THR A O 1
ATOM 1579 N N . GLN A 1 206 ? -21.878 8.008 15.606 1.00 85.69 206 GLN A N 1
ATOM 1580 C CA . GLN A 1 206 ? -22.947 7.025 15.770 1.00 85.69 206 GLN A CA 1
ATOM 1581 C C . GLN A 1 206 ? -23.862 7.406 16.945 1.00 85.69 206 GLN A C 1
ATOM 1583 O O . GLN A 1 206 ? -23.437 7.989 17.935 1.00 85.69 206 GLN A O 1
ATOM 1588 N N . THR A 1 207 ? -25.145 7.051 16.859 1.00 69.12 207 THR A N 1
ATOM 1589 C CA . THR A 1 207 ? -26.135 7.317 17.923 1.00 69.12 207 THR A CA 1
ATOM 1590 C C . THR A 1 207 ? -26.000 6.387 19.133 1.00 69.12 207 THR A C 1
ATOM 1592 O O . THR A 1 207 ? -26.668 6.592 20.147 1.00 69.12 207 THR A O 1
ATOM 1595 N N . LYS A 1 208 ? -25.174 5.344 19.010 1.00 79.06 208 LYS A N 1
ATOM 1596 C CA . LYS A 1 208 ? -24.881 4.335 20.033 1.00 79.06 208 LYS A CA 1
ATOM 1597 C C . LYS A 1 208 ? -23.617 4.728 20.812 1.00 79.06 208 LYS A C 1
ATOM 1599 O O . LYS A 1 208 ? -22.950 5.701 20.481 1.00 79.06 208 LYS A O 1
ATOM 1604 N N . GLU A 1 209 ? -23.294 3.968 21.853 1.00 90.38 209 GLU A N 1
ATOM 1605 C CA . GLU A 1 209 ? -22.038 4.138 22.587 1.00 90.38 209 GLU A CA 1
ATOM 1606 C C . GLU A 1 209 ? -20.831 3.906 21.664 1.00 90.38 209 GLU A C 1
ATOM 1608 O O . GLU A 1 209 ? -20.783 2.916 20.930 1.00 90.38 209 GLU A O 1
ATOM 1613 N N . THR A 1 210 ? -19.869 4.831 21.693 1.00 95.69 210 THR A N 1
ATOM 1614 C CA . THR A 1 210 ? -18.654 4.761 20.876 1.00 95.69 210 THR A CA 1
ATOM 1615 C C . THR A 1 210 ? -17.799 3.566 21.305 1.00 95.69 210 THR A C 1
ATOM 1617 O O . THR A 1 210 ? -17.375 3.517 22.464 1.00 95.69 210 THR A O 1
ATOM 1620 N N . PRO A 1 211 ? -17.491 2.617 20.403 1.00 96.69 211 PRO A N 1
ATOM 1621 C CA . PRO A 1 211 ? -16.714 1.443 20.765 1.00 96.69 211 PRO A CA 1
ATOM 1622 C C . PRO A 1 211 ? -15.253 1.796 21.036 1.00 96.69 211 PRO A C 1
ATOM 1624 O O . PRO A 1 211 ? -14.712 2.777 20.518 1.00 96.69 211 PRO A O 1
ATOM 1627 N N . PHE A 1 212 ? -14.584 0.943 21.807 1.00 98.12 212 PHE A N 1
ATOM 1628 C CA . PHE A 1 212 ? -13.131 0.982 21.903 1.00 98.12 212 PHE A CA 1
ATOM 1629 C C . PHE A 1 212 ? -12.514 0.512 20.584 1.00 98.12 212 PHE A C 1
ATOM 1631 O O . PHE A 1 212 ? -12.853 -0.565 20.092 1.00 98.12 212 PHE A O 1
ATOM 1638 N N . LEU A 1 213 ? -11.585 1.289 20.033 1.00 98.56 213 LEU A N 1
ATOM 1639 C CA . LEU A 1 213 ? -10.873 0.956 18.806 1.00 98.56 213 LEU A CA 1
ATOM 1640 C C . LEU A 1 213 ? -9.388 0.720 19.088 1.00 98.56 213 LEU A C 1
ATOM 1642 O O . LEU A 1 213 ? -8.672 1.618 19.525 1.00 98.56 213 LEU A O 1
ATOM 1646 N N . ARG A 1 214 ? -8.899 -0.464 18.730 1.00 98.62 214 ARG A N 1
ATOM 1647 C CA . ARG A 1 214 ? -7.472 -0.754 18.616 1.00 98.62 214 ARG A CA 1
ATOM 1648 C C . ARG A 1 214 ? -7.059 -0.767 17.151 1.00 98.62 214 ARG A C 1
ATOM 1650 O O . ARG A 1 214 ? -7.652 -1.487 16.353 1.00 98.62 214 ARG A O 1
ATOM 1657 N N . LEU A 1 215 ? -6.026 -0.011 16.798 1.00 98.69 215 LEU A N 1
ATOM 1658 C CA . LEU A 1 215 ? -5.452 0.020 15.454 1.00 98.69 215 LEU A CA 1
ATOM 1659 C C . LEU A 1 215 ? -4.009 -0.484 15.489 1.00 98.69 215 LEU A C 1
ATOM 1661 O O . LEU A 1 215 ? -3.143 0.127 16.109 1.00 98.69 215 LEU A O 1
ATOM 1665 N N . THR A 1 216 ? -3.730 -1.565 14.769 1.00 98.31 216 THR A N 1
ATOM 1666 C CA . THR A 1 216 ? -2.374 -2.084 14.568 1.00 98.31 216 THR A CA 1
ATOM 1667 C C . THR A 1 216 ? -1.969 -1.879 13.121 1.00 98.31 216 THR A C 1
ATOM 1669 O O . THR A 1 216 ? -2.551 -2.487 12.232 1.00 98.31 216 THR A O 1
ATOM 1672 N N . THR A 1 217 ? -0.968 -1.042 12.868 1.00 97.81 217 THR A N 1
ATOM 1673 C CA . THR A 1 217 ? -0.438 -0.830 11.514 1.00 97.81 217 THR A CA 1
ATOM 1674 C C . THR A 1 217 ? 0.805 -1.675 11.281 1.00 97.81 217 THR A C 1
ATOM 1676 O O . THR A 1 217 ? 1.753 -1.616 12.068 1.00 97.81 217 THR A O 1
ATOM 1679 N N . ILE A 1 218 ? 0.821 -2.433 10.186 1.00 96.31 218 ILE A N 1
ATOM 1680 C CA . ILE A 1 218 ? 1.984 -3.204 9.740 1.00 96.31 218 ILE A CA 1
ATOM 1681 C C . ILE A 1 218 ? 2.733 -2.392 8.684 1.00 96.31 218 ILE A C 1
ATOM 1683 O O . ILE A 1 218 ? 2.216 -2.122 7.600 1.00 96.31 218 ILE A O 1
ATOM 1687 N N . VAL A 1 219 ? 3.972 -2.023 8.997 1.00 94.31 219 VAL A N 1
ATOM 1688 C CA . VAL A 1 219 ? 4.884 -1.332 8.083 1.00 94.31 219 VAL A CA 1
ATOM 1689 C C . VAL A 1 219 ? 5.778 -2.372 7.420 1.00 94.31 219 VAL A C 1
ATOM 1691 O O . VAL A 1 219 ? 6.655 -2.942 8.069 1.00 94.31 219 VAL A O 1
ATOM 1694 N N . ILE A 1 220 ? 5.554 -2.606 6.126 1.00 91.50 220 ILE A N 1
ATOM 1695 C CA . ILE A 1 220 ? 6.390 -3.492 5.308 1.00 91.50 220 ILE A CA 1
ATOM 1696 C C . ILE A 1 220 ? 7.535 -2.664 4.731 1.00 91.50 220 ILE A C 1
ATOM 1698 O O . ILE A 1 220 ? 7.409 -2.055 3.670 1.00 91.50 220 ILE A O 1
ATOM 1702 N N . SER A 1 221 ? 8.623 -2.570 5.484 1.00 86.81 221 SER A N 1
ATOM 1703 C CA . SER A 1 221 ? 9.850 -1.904 5.054 1.00 86.81 221 SER A CA 1
ATOM 1704 C C . SER A 1 221 ? 11.009 -2.351 5.944 1.00 86.81 221 SER A C 1
ATOM 1706 O O . SER A 1 221 ? 10.832 -2.431 7.164 1.00 86.81 221 SER A O 1
ATOM 1708 N N . PRO A 1 222 ? 12.204 -2.602 5.384 1.00 80.62 222 PRO A N 1
ATOM 1709 C CA . PRO A 1 222 ? 13.401 -2.845 6.183 1.00 80.62 222 PRO A CA 1
ATOM 1710 C C . PRO A 1 222 ? 13.945 -1.561 6.839 1.00 80.62 222 PRO A C 1
ATOM 1712 O O . PRO A 1 222 ? 14.821 -1.636 7.696 1.00 80.62 222 PRO A O 1
ATOM 1715 N N . GLU A 1 223 ? 13.442 -0.382 6.463 1.00 84.69 223 GLU A N 1
ATOM 1716 C CA . GLU A 1 223 ? 14.026 0.910 6.826 1.00 84.69 223 GLU A CA 1
ATOM 1717 C C . GLU A 1 223 ? 13.492 1.463 8.158 1.00 84.69 223 GLU A C 1
ATOM 1719 O O . GLU A 1 223 ? 12.285 1.599 8.379 1.00 84.69 223 GLU A O 1
ATOM 1724 N N . GLU A 1 224 ? 14.397 1.902 9.037 1.00 86.62 224 GLU A N 1
ATOM 1725 C CA . GLU A 1 224 ? 14.039 2.519 10.324 1.00 86.62 224 GLU A CA 1
ATOM 1726 C C . GLU A 1 224 ? 13.346 3.890 10.164 1.00 86.62 224 GLU A C 1
ATOM 1728 O O . GLU A 1 224 ? 12.517 4.297 10.992 1.00 86.62 224 GLU A O 1
ATOM 1733 N N . ALA A 1 225 ? 13.625 4.596 9.063 1.00 88.88 225 ALA A N 1
ATOM 1734 C CA . ALA A 1 225 ? 12.976 5.862 8.733 1.00 88.88 225 ALA A CA 1
ATOM 1735 C C . ALA A 1 225 ? 11.453 5.693 8.568 1.00 88.88 225 ALA A C 1
ATOM 1737 O O . ALA A 1 225 ? 10.682 6.510 9.084 1.00 88.88 225 ALA A O 1
ATOM 1738 N N . ALA A 1 226 ? 11.007 4.592 7.950 1.00 90.12 226 ALA A N 1
ATOM 1739 C CA . ALA A 1 226 ? 9.591 4.253 7.801 1.00 90.12 226 ALA A CA 1
ATOM 1740 C C . ALA A 1 226 ? 8.889 4.112 9.156 1.00 90.12 226 ALA A C 1
ATOM 1742 O O . ALA A 1 226 ? 7.830 4.709 9.379 1.00 90.12 226 ALA A O 1
ATOM 1743 N N . MET A 1 227 ? 9.523 3.412 10.098 1.00 92.81 227 MET A N 1
ATOM 1744 C CA . MET A 1 227 ? 9.011 3.273 11.462 1.00 92.81 227 MET A CA 1
ATOM 1745 C C . MET A 1 227 ? 8.970 4.600 12.215 1.00 92.81 227 MET A C 1
ATOM 1747 O O . MET A 1 227 ? 8.001 4.878 12.923 1.00 92.81 227 MET A O 1
ATOM 1751 N N . THR A 1 228 ? 9.988 5.443 12.054 1.00 93.19 228 THR A N 1
ATOM 1752 C CA . THR A 1 228 ? 10.032 6.770 12.686 1.00 93.19 228 THR A CA 1
ATOM 1753 C C . THR A 1 228 ? 8.888 7.657 12.195 1.00 93.19 228 THR A C 1
ATOM 1755 O O . THR A 1 228 ? 8.194 8.276 13.007 1.00 93.19 228 THR A O 1
ATOM 1758 N N . VAL A 1 229 ? 8.636 7.674 10.884 1.00 94.31 229 VAL A N 1
ATOM 1759 C CA . VAL A 1 229 ? 7.500 8.397 10.293 1.00 94.31 229 VAL A CA 1
ATOM 1760 C C . VAL A 1 229 ? 6.173 7.843 10.808 1.00 94.31 229 VAL A C 1
ATOM 1762 O O . VAL A 1 229 ? 5.324 8.621 11.244 1.00 94.31 229 VAL A O 1
ATOM 1765 N N . MET A 1 230 ? 5.998 6.520 10.839 1.00 95.88 230 MET A N 1
ATOM 1766 C CA . MET A 1 230 ? 4.740 5.922 11.292 1.00 95.88 230 MET A CA 1
ATOM 1767 C C . MET A 1 230 ? 4.460 6.190 12.778 1.00 95.88 230 MET A C 1
ATOM 1769 O O . MET A 1 230 ? 3.329 6.497 13.144 1.00 95.88 230 MET A O 1
ATOM 1773 N N . LYS A 1 231 ? 5.481 6.192 13.645 1.00 94.94 231 LYS A N 1
ATOM 1774 C CA . LYS A 1 231 ? 5.321 6.603 15.055 1.00 94.94 231 LYS A CA 1
ATOM 1775 C C . LYS A 1 231 ? 4.814 8.045 15.176 1.00 94.94 231 LYS A C 1
ATOM 1777 O O . LYS A 1 231 ? 3.937 8.328 15.989 1.00 94.94 231 LYS A O 1
ATOM 1782 N N . GLN A 1 232 ? 5.319 8.960 14.346 1.00 95.75 232 GLN A N 1
ATOM 1783 C CA . GLN A 1 232 ? 4.843 10.348 14.313 1.00 95.75 232 GLN A CA 1
ATOM 1784 C C . GLN A 1 232 ? 3.396 10.472 13.814 1.00 95.75 232 GLN A C 1
ATOM 1786 O O . GLN A 1 232 ? 2.663 11.351 14.283 1.00 95.75 232 GLN A O 1
ATOM 1791 N N . VAL A 1 233 ? 2.992 9.620 12.869 1.00 96.94 233 VAL A N 1
ATOM 1792 C CA . VAL A 1 233 ? 1.604 9.505 12.402 1.00 96.94 233 VAL A CA 1
ATOM 1793 C C . VAL A 1 233 ? 0.703 9.015 13.542 1.00 96.94 233 VAL A C 1
ATOM 1795 O O . VAL A 1 233 ? -0.293 9.675 13.838 1.00 96.94 233 VAL A O 1
ATOM 1798 N N . MET A 1 234 ? 1.090 7.948 14.251 1.00 96.94 234 MET A N 1
ATOM 1799 C CA . MET A 1 234 ? 0.298 7.383 15.354 1.00 96.94 234 MET A CA 1
ATOM 1800 C C . MET A 1 234 ? 0.062 8.366 16.494 1.00 96.94 234 MET A C 1
ATOM 1802 O O . MET A 1 234 ? -1.079 8.550 16.8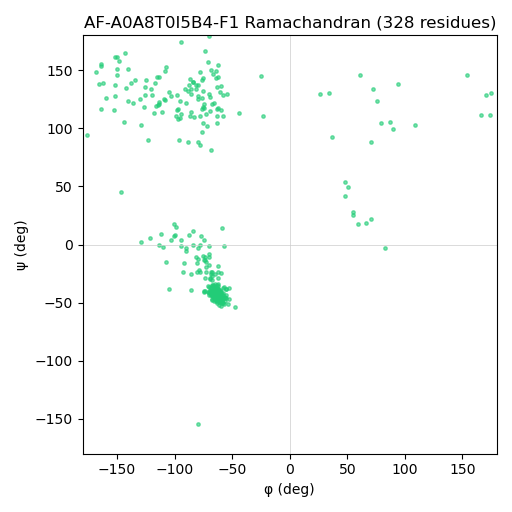96 1.00 96.94 234 MET A O 1
ATOM 1806 N N . ILE A 1 235 ? 1.088 9.107 16.931 1.00 97.19 235 ILE A N 1
ATOM 1807 C CA . ILE A 1 235 ? 0.935 10.125 17.990 1.00 97.19 235 ILE A CA 1
ATOM 1808 C C . ILE A 1 235 ? -0.149 11.159 17.633 1.00 97.19 235 ILE A C 1
ATOM 1810 O O . ILE A 1 235 ? -0.896 11.634 18.496 1.00 97.19 235 ILE A O 1
ATOM 1814 N N . ARG A 1 236 ? -0.233 11.543 16.353 1.00 97.12 236 ARG A N 1
ATOM 1815 C CA . ARG A 1 236 ? -1.246 12.491 15.869 1.00 97.12 236 ARG A CA 1
ATOM 1816 C C . ARG A 1 236 ? -2.621 11.841 15.799 1.00 97.12 236 ARG A C 1
ATOM 1818 O O . ARG A 1 236 ? -3.592 12.484 16.192 1.00 97.12 236 ARG A O 1
ATOM 1825 N N . LEU A 1 237 ? -2.690 10.588 15.361 1.00 98.19 237 LEU A N 1
ATOM 1826 C CA . LEU A 1 237 ? -3.929 9.821 15.326 1.00 98.19 237 LEU A CA 1
ATOM 1827 C C . LEU A 1 237 ? -4.487 9.585 16.740 1.00 98.19 237 LEU A C 1
ATOM 1829 O O . LEU A 1 237 ? -5.668 9.830 16.955 1.00 98.19 237 LEU A O 1
ATOM 1833 N N . ASP A 1 238 ? -3.645 9.274 17.731 1.00 98.25 238 ASP A N 1
ATOM 1834 C CA . ASP A 1 238 ? -4.033 9.153 19.148 1.00 98.25 238 ASP A CA 1
ATOM 1835 C C . ASP A 1 238 ? -4.591 10.466 19.711 1.00 98.25 238 ASP A C 1
ATOM 1837 O O . ASP A 1 238 ? -5.520 10.494 20.524 1.00 98.25 238 ASP A O 1
ATOM 1841 N N . ARG A 1 239 ? -3.999 11.603 19.326 1.00 98.38 239 ARG A N 1
ATOM 1842 C CA . ARG A 1 239 ? -4.515 12.921 19.716 1.00 98.38 239 ARG A CA 1
ATOM 1843 C C . ARG A 1 239 ? -5.862 13.198 19.054 1.00 98.38 239 ARG A C 1
ATOM 1845 O O . ARG A 1 239 ? -6.743 13.741 19.716 1.00 98.38 239 ARG A O 1
ATOM 1852 N N . PHE A 1 240 ? -6.014 12.835 17.784 1.00 98.50 240 PHE A N 1
ATOM 1853 C CA . PHE A 1 240 ? -7.259 13.010 17.047 1.00 98.50 240 PHE A CA 1
ATOM 1854 C C . PHE A 1 240 ? -8.379 12.119 17.602 1.00 98.50 240 PHE A C 1
ATOM 1856 O O . PHE A 1 240 ? -9.464 12.620 17.869 1.00 98.50 240 PHE A O 1
ATOM 1863 N N . ALA A 1 241 ? -8.106 10.847 17.900 1.00 98.50 241 ALA A N 1
ATOM 1864 C CA . ALA A 1 241 ? -9.075 9.944 18.520 1.00 98.50 241 ALA A CA 1
ATOM 1865 C C . ALA A 1 241 ? -9.579 10.477 19.873 1.00 98.50 241 ALA A C 1
ATOM 1867 O O . ALA A 1 241 ? -10.785 10.521 20.109 1.00 98.50 241 ALA A O 1
ATOM 1868 N N . ARG A 1 242 ? -8.672 10.992 20.720 1.00 97.75 242 ARG A N 1
ATOM 1869 C CA . ARG A 1 242 ? -9.043 11.664 21.979 1.00 97.75 242 ARG A CA 1
ATOM 1870 C C . ARG A 1 242 ? -9.906 12.903 21.761 1.00 97.75 242 ARG A C 1
ATOM 1872 O O . ARG A 1 242 ? -10.837 13.121 22.527 1.00 97.75 242 ARG A O 1
ATOM 1879 N N . LEU A 1 243 ? -9.603 13.708 20.740 1.00 97.75 243 LEU A N 1
ATOM 1880 C CA . LEU A 1 243 ? -10.407 14.881 20.385 1.00 97.75 243 LEU A CA 1
ATOM 1881 C C . LEU A 1 243 ? -11.828 14.484 19.963 1.00 97.75 243 LEU A C 1
ATOM 1883 O O . LEU A 1 243 ? -12.777 15.167 20.330 1.00 97.75 243 LEU A O 1
ATOM 1887 N N . MET A 1 244 ? -11.964 13.369 19.244 1.00 97.00 244 MET A N 1
ATOM 1888 C CA . MET A 1 244 ? -13.252 12.815 18.820 1.00 97.00 244 MET A CA 1
ATOM 1889 C C . MET A 1 244 ? -13.979 12.035 19.927 1.00 97.00 244 MET A C 1
ATOM 1891 O O . MET A 1 244 ? -15.089 11.566 19.705 1.00 97.00 244 MET A O 1
ATOM 1895 N N . GLY A 1 245 ? -13.379 11.875 21.113 1.00 96.50 245 GLY A N 1
ATOM 1896 C CA . GLY A 1 245 ? -13.970 11.104 22.209 1.00 96.50 245 GLY A CA 1
ATOM 1897 C C . GLY A 1 245 ? -14.008 9.591 21.964 1.00 96.50 245 GLY A C 1
ATOM 1898 O O . GLY A 1 245 ? -14.814 8.901 22.581 1.00 96.50 245 GLY A O 1
ATOM 1899 N N . VAL A 1 246 ? -13.153 9.066 21.080 1.00 98.12 246 VAL A N 1
ATOM 1900 C CA . VAL A 1 246 ? -13.053 7.627 20.794 1.00 98.12 246 VAL A CA 1
ATOM 1901 C C . VAL A 1 246 ? -12.021 6.988 21.734 1.00 98.12 246 VAL A C 1
ATOM 1903 O O . VAL A 1 246 ? -10.854 7.397 21.709 1.00 98.12 246 VAL A O 1
ATOM 1906 N N . PRO A 1 247 ? -12.392 5.983 22.551 1.00 97.88 247 PRO A N 1
ATOM 1907 C CA . PRO A 1 247 ? -11.427 5.193 23.312 1.00 97.88 247 PRO A CA 1
ATOM 1908 C C . PRO A 1 247 ? -10.507 4.438 22.343 1.00 97.88 247 PRO A C 1
ATOM 1910 O O . PRO A 1 247 ? -10.981 3.622 21.557 1.00 97.88 247 PRO A O 1
ATOM 1913 N N . PHE A 1 248 ? -9.205 4.734 22.363 1.00 98.38 248 PHE A N 1
ATOM 1914 C CA . PHE A 1 248 ? -8.301 4.340 21.281 1.00 98.38 248 PHE A CA 1
ATOM 1915 C C . PHE A 1 248 ? -6.949 3.818 21.774 1.00 98.38 248 PHE A C 1
ATOM 1917 O O . PHE A 1 248 ? -6.350 4.390 22.687 1.00 98.38 248 PHE A O 1
ATOM 1924 N N . GLU A 1 249 ? -6.462 2.757 21.133 1.00 98.12 249 GLU A N 1
ATOM 1925 C CA . GLU A 1 249 ? -5.125 2.184 21.316 1.00 98.12 249 GLU A CA 1
ATOM 1926 C C . GLU A 1 249 ? -4.465 2.001 19.942 1.00 98.12 249 GLU A C 1
ATOM 1928 O O . GLU A 1 249 ? -5.025 1.336 19.072 1.00 98.12 249 GLU A O 1
ATOM 1933 N N . SER A 1 250 ? -3.267 2.552 19.737 1.00 97.00 250 SER A N 1
ATOM 1934 C CA . SER A 1 250 ? -2.509 2.368 18.496 1.00 97.00 250 SER A CA 1
ATOM 1935 C C . SER A 1 250 ? -1.222 1.571 18.706 1.00 97.00 250 SER A C 1
ATOM 1937 O O . SER A 1 250 ? -0.539 1.689 19.725 1.00 97.00 250 SER A O 1
ATOM 1939 N N . SER A 1 251 ? -0.868 0.749 17.720 1.00 96.38 251 SER A N 1
ATOM 1940 C CA . SER A 1 251 ? 0.413 0.048 17.666 1.00 96.38 251 SER A CA 1
ATOM 1941 C C . SER A 1 251 ? 0.971 0.004 16.246 1.00 96.38 251 SER A C 1
ATOM 1943 O O . SER A 1 251 ? 0.236 0.011 15.257 1.00 96.38 251 SER A O 1
ATOM 1945 N N . VAL A 1 252 ? 2.300 -0.037 16.142 1.00 96.81 252 VAL A N 1
ATOM 1946 C CA . VAL A 1 252 ? 3.013 -0.160 14.866 1.00 96.81 252 VAL A CA 1
ATOM 1947 C C . VAL A 1 252 ? 3.948 -1.349 14.948 1.00 96.81 252 VAL A C 1
ATOM 1949 O O . VAL A 1 252 ? 4.752 -1.438 15.877 1.00 96.81 252 VAL A O 1
ATOM 1952 N N . ILE A 1 253 ? 3.864 -2.234 13.962 1.00 95.50 253 ILE A N 1
ATOM 1953 C CA . ILE A 1 253 ? 4.723 -3.407 13.837 1.00 95.50 253 ILE A CA 1
ATOM 1954 C C . ILE A 1 253 ? 5.487 -3.297 12.523 1.00 95.50 253 ILE A C 1
ATOM 1956 O O . ILE A 1 253 ? 4.892 -3.088 11.469 1.00 95.50 253 ILE A O 1
ATOM 1960 N N . GLN A 1 254 ? 6.806 -3.445 12.587 1.00 93.94 254 GLN A N 1
ATOM 1961 C CA . GLN A 1 254 ? 7.642 -3.540 11.396 1.00 93.94 254 GLN A CA 1
ATOM 1962 C C . GLN A 1 254 ? 7.720 -4.995 10.941 1.00 93.94 254 GLN A C 1
ATOM 1964 O O . GLN A 1 254 ? 7.890 -5.889 11.773 1.00 93.94 254 GLN A O 1
ATOM 1969 N N . GLN A 1 255 ? 7.622 -5.227 9.636 1.00 91.81 255 GLN A N 1
ATOM 1970 C CA . GLN A 1 255 ? 7.867 -6.524 9.012 1.00 91.81 255 GLN A CA 1
ATOM 1971 C C . GLN A 1 255 ? 8.736 -6.342 7.761 1.00 91.81 255 GLN A C 1
ATOM 1973 O O . GLN A 1 255 ? 8.536 -5.374 7.025 1.00 91.81 255 GLN A O 1
ATOM 1978 N N . PRO A 1 256 ? 9.688 -7.249 7.488 1.00 87.06 256 PRO A N 1
ATOM 1979 C CA . PRO A 1 256 ? 10.442 -7.215 6.238 1.00 87.06 256 PRO A CA 1
ATOM 1980 C C . PRO A 1 256 ? 9.562 -7.602 5.041 1.00 87.06 256 PRO A C 1
ATOM 1982 O O . PRO A 1 256 ? 9.700 -7.034 3.961 1.00 87.06 256 PRO A O 1
ATOM 1985 N N . ALA A 1 257 ? 8.647 -8.549 5.250 1.00 88.94 257 ALA A N 1
ATOM 1986 C CA . ALA A 1 257 ? 7.791 -9.142 4.236 1.00 88.94 257 ALA A CA 1
ATOM 1987 C C . ALA A 1 257 ? 6.466 -9.575 4.884 1.00 88.94 257 ALA A C 1
ATOM 1989 O O . ALA A 1 257 ? 6.428 -9.889 6.075 1.00 88.94 257 ALA A O 1
ATOM 1990 N N . LEU A 1 258 ? 5.367 -9.583 4.128 1.00 90.38 258 LEU A N 1
ATOM 1991 C CA . LEU A 1 258 ? 4.057 -9.961 4.682 1.00 90.38 258 LEU A CA 1
ATOM 1992 C C . LEU A 1 258 ? 3.886 -11.482 4.771 1.00 90.38 258 LEU A C 1
ATOM 1994 O O . LEU A 1 258 ? 3.108 -11.986 5.577 1.00 90.38 258 LEU A O 1
ATOM 1998 N N . GLU A 1 259 ? 4.634 -12.209 3.950 1.00 89.31 259 GLU A N 1
ATOM 1999 C CA . GLU A 1 259 ? 4.733 -13.665 3.884 1.00 89.31 259 GLU A CA 1
ATOM 2000 C C . GLU A 1 259 ? 5.216 -14.295 5.199 1.00 89.31 259 GLU A C 1
ATOM 2002 O O . GLU A 1 259 ? 4.917 -15.467 5.473 1.00 89.31 259 GLU A O 1
ATOM 2007 N N . ASP A 1 260 ? 5.938 -13.505 5.993 1.00 85.56 260 ASP A N 1
ATOM 2008 C CA . ASP A 1 260 ? 6.539 -13.878 7.273 1.00 85.56 260 ASP A CA 1
ATOM 2009 C C . ASP A 1 260 ? 5.716 -13.392 8.474 1.00 85.56 260 ASP A C 1
ATOM 2011 O O . ASP A 1 260 ? 6.144 -13.534 9.619 1.00 85.56 260 ASP A O 1
ATOM 2015 N N . LEU A 1 261 ? 4.520 -12.841 8.232 1.00 89.56 261 LEU A N 1
ATOM 2016 C CA . LEU A 1 261 ? 3.652 -12.363 9.297 1.00 89.56 261 LEU A CA 1
ATOM 2017 C C . LEU A 1 261 ? 3.223 -13.514 10.214 1.00 89.56 261 LEU A C 1
ATOM 2019 O O . LEU A 1 261 ? 2.398 -14.356 9.850 1.00 89.56 261 LEU A O 1
ATOM 2023 N N . ASP A 1 262 ? 3.741 -13.491 11.436 1.00 90.25 262 ASP A N 1
ATOM 2024 C CA . ASP A 1 262 ? 3.251 -14.305 12.540 1.00 90.25 262 ASP A CA 1
ATOM 2025 C C . ASP A 1 262 ? 2.012 -13.640 13.163 1.00 90.25 262 ASP A C 1
ATOM 2027 O O . ASP A 1 262 ? 1.968 -12.428 13.371 1.00 90.25 262 ASP A O 1
ATOM 2031 N N . LEU A 1 263 ? 0.979 -14.416 13.488 1.00 92.12 263 LEU A N 1
ATOM 2032 C CA . LEU A 1 263 ? -0.181 -13.877 14.199 1.00 92.12 263 LEU A CA 1
ATOM 2033 C C . LEU A 1 263 ? 0.134 -13.567 15.667 1.00 92.12 263 LEU A C 1
ATOM 2035 O O . LEU A 1 263 ? -0.525 -12.713 16.262 1.00 92.12 263 LEU A O 1
ATOM 2039 N N . ALA A 1 264 ? 1.145 -14.216 16.255 1.00 92.38 264 ALA A N 1
ATOM 2040 C CA . ALA A 1 264 ? 1.501 -14.033 17.660 1.00 92.38 264 ALA A CA 1
ATOM 2041 C C . ALA A 1 264 ? 1.929 -12.589 17.977 1.00 92.38 264 ALA A C 1
ATOM 2043 O O . ALA A 1 264 ? 1.613 -12.065 19.046 1.00 92.38 264 ALA A O 1
ATOM 2044 N N . ILE A 1 265 ? 2.583 -11.910 17.030 1.00 93.50 265 ILE A N 1
ATOM 2045 C CA . ILE A 1 265 ? 3.030 -10.518 17.202 1.00 93.50 265 ILE A CA 1
ATOM 2046 C C . ILE A 1 265 ? 1.878 -9.503 17.163 1.00 93.50 265 ILE A C 1
ATOM 2048 O O . ILE A 1 265 ? 2.058 -8.361 17.577 1.00 93.50 265 ILE A O 1
ATOM 2052 N N . LEU A 1 266 ? 0.691 -9.899 16.690 1.00 94.19 266 LEU A N 1
ATOM 2053 C CA . LEU A 1 266 ? -0.475 -9.015 16.562 1.00 94.19 266 LEU A CA 1
ATOM 2054 C C . LEU A 1 266 ? -1.244 -8.842 17.875 1.00 94.19 266 LEU A C 1
ATOM 2056 O O . LEU A 1 266 ? -2.118 -7.973 17.957 1.00 94.19 266 LEU A O 1
ATOM 2060 N N . ASN A 1 267 ? -0.917 -9.656 18.888 1.00 95.12 267 ASN A N 1
ATOM 2061 C CA . ASN A 1 267 ? -1.564 -9.655 20.198 1.00 95.12 267 ASN A CA 1
ATOM 2062 C C . ASN A 1 267 ? -3.098 -9.659 20.065 1.00 95.12 267 ASN A C 1
ATOM 2064 O O . ASN A 1 267 ? -3.779 -8.747 20.539 1.00 95.12 267 ASN A O 1
ATOM 2068 N N . LEU A 1 268 ? -3.619 -10.631 19.308 1.00 96.38 268 LEU A N 1
ATOM 2069 C CA . LEU A 1 268 ? -5.057 -10.785 19.091 1.00 96.38 268 LEU A CA 1
ATOM 2070 C C . LEU A 1 268 ? -5.743 -11.095 20.424 1.00 96.38 268 LEU A C 1
ATOM 2072 O O . LEU A 1 268 ? -5.254 -11.922 21.195 1.00 96.38 268 LEU A O 1
ATOM 2076 N N . ARG A 1 269 ? -6.874 -10.436 20.682 1.00 96.75 269 ARG A N 1
ATOM 2077 C CA . ARG A 1 269 ? -7.648 -10.589 21.917 1.00 96.75 269 ARG A CA 1
ATOM 2078 C C . ARG A 1 269 ? -9.027 -11.155 21.587 1.00 96.75 269 ARG A C 1
ATOM 2080 O O . ARG A 1 269 ? -9.624 -10.765 20.589 1.00 96.75 269 ARG A O 1
ATOM 2087 N N . GLU A 1 270 ? -9.513 -12.090 22.400 1.00 94.81 270 GLU A N 1
ATOM 2088 C CA . GLU A 1 270 ? -10.794 -12.774 22.156 1.00 94.81 270 GLU A CA 1
ATOM 2089 C C . GLU A 1 270 ? -12.016 -11.875 22.406 1.00 94.81 270 GLU A C 1
ATOM 2091 O O . GLU A 1 270 ? -13.101 -12.156 21.905 1.00 94.81 270 GLU A O 1
ATOM 2096 N N . ASP A 1 271 ? -11.845 -10.791 23.163 1.00 96.44 271 ASP A N 1
ATOM 2097 C CA . ASP A 1 271 ? -12.876 -9.813 23.518 1.00 96.44 271 ASP A CA 1
ATOM 2098 C C . ASP A 1 271 ? -13.029 -8.676 22.492 1.00 96.44 271 ASP A C 1
ATOM 2100 O O . ASP A 1 271 ? -13.735 -7.704 22.762 1.00 96.44 271 ASP A O 1
ATOM 2104 N N . GLU A 1 272 ? -12.361 -8.762 21.338 1.00 97.38 272 GLU A N 1
ATOM 2105 C CA . GLU A 1 272 ? -12.367 -7.730 20.300 1.00 97.38 272 GLU A CA 1
ATOM 2106 C C . GLU A 1 272 ? -12.781 -8.315 18.942 1.00 97.38 272 GLU A C 1
ATOM 2108 O O . GLU A 1 272 ? -12.287 -9.357 18.505 1.00 97.38 272 GLU A O 1
ATOM 2113 N N . ALA A 1 273 ? -13.660 -7.616 18.225 1.00 98.19 273 ALA A N 1
ATOM 2114 C CA . ALA A 1 273 ? -14.001 -7.963 16.854 1.00 98.19 273 ALA A CA 1
ATOM 2115 C C . ALA A 1 273 ? -12.864 -7.573 15.902 1.00 98.19 273 ALA A C 1
ATOM 2117 O O . ALA A 1 273 ? -12.495 -6.403 15.800 1.00 98.19 273 ALA A O 1
ATOM 2118 N N . LEU A 1 274 ? -12.316 -8.559 15.188 1.00 98.62 274 LEU A N 1
ATOM 2119 C CA . LEU A 1 274 ? -11.153 -8.369 14.326 1.00 98.62 274 LEU A CA 1
ATOM 2120 C C . LEU A 1 274 ? -11.535 -8.006 12.883 1.00 98.62 274 LEU A C 1
ATOM 2122 O O . LEU A 1 274 ? -12.334 -8.697 12.240 1.00 98.62 274 LEU A O 1
ATOM 2126 N N . ALA A 1 275 ? -10.865 -6.994 12.339 1.00 98.38 275 ALA A N 1
ATOM 2127 C CA . ALA A 1 275 ? -10.853 -6.650 10.926 1.00 98.38 275 ALA A CA 1
ATOM 2128 C C . ALA A 1 275 ? -9.422 -6.598 10.380 1.00 98.38 275 ALA A C 1
ATOM 2130 O O . ALA A 1 275 ? -8.513 -6.085 11.031 1.00 98.38 275 ALA A O 1
ATOM 2131 N N . ILE A 1 276 ? -9.232 -7.073 9.150 1.00 97.94 276 ILE A N 1
ATOM 2132 C CA . ILE A 1 276 ? -7.977 -6.911 8.409 1.00 97.94 276 ILE A CA 1
ATOM 2133 C C . ILE A 1 276 ? -8.250 -5.996 7.217 1.00 97.94 276 ILE A C 1
ATOM 2135 O O . ILE A 1 276 ? -9.085 -6.299 6.364 1.00 97.94 276 ILE A O 1
ATOM 2139 N N . ASN A 1 277 ? -7.541 -4.875 7.153 1.00 97.12 277 ASN A N 1
ATOM 2140 C CA . ASN A 1 277 ? -7.606 -3.900 6.074 1.00 97.12 277 ASN A CA 1
ATOM 2141 C C . ASN A 1 277 ? -6.312 -3.973 5.258 1.00 97.12 277 ASN A C 1
ATOM 2143 O O . ASN A 1 277 ? -5.221 -3.835 5.806 1.00 97.12 277 ASN A O 1
ATOM 2147 N N . CYS A 1 278 ? -6.418 -4.190 3.945 1.00 94.44 278 CYS A N 1
ATOM 2148 C CA . CYS A 1 278 ? -5.265 -4.131 3.047 1.00 94.44 278 CYS A CA 1
ATOM 2149 C C . CYS A 1 278 ? -5.543 -3.186 1.889 1.00 94.44 278 CYS A C 1
ATOM 2151 O O . CYS A 1 278 ? -6.423 -3.456 1.068 1.00 94.44 278 CYS A O 1
ATOM 2153 N N . ILE A 1 279 ? -4.746 -2.127 1.770 1.00 91.06 279 ILE A N 1
ATOM 2154 C CA . ILE A 1 279 ? -4.875 -1.151 0.686 1.00 91.06 279 ILE A CA 1
ATOM 2155 C C . ILE A 1 279 ? -3.606 -1.162 -0.139 1.00 91.06 279 ILE A C 1
ATOM 2157 O O . ILE A 1 279 ? -2.542 -0.767 0.325 1.00 91.06 279 ILE A O 1
ATOM 2161 N N . GLN A 1 280 ? -3.749 -1.617 -1.387 1.00 83.81 280 GLN A N 1
ATOM 2162 C CA . GLN A 1 280 ? -2.662 -1.677 -2.364 1.00 83.81 280 GLN A CA 1
ATOM 2163 C C . GLN A 1 280 ? -1.437 -2.466 -1.869 1.00 83.81 280 GLN A C 1
ATOM 2165 O O . GLN A 1 280 ? -0.341 -2.232 -2.339 1.00 83.81 280 GLN A O 1
ATOM 2170 N N . THR A 1 281 ? -1.594 -3.444 -0.975 1.00 86.31 281 THR A N 1
ATOM 2171 C CA . THR A 1 281 ? -0.434 -4.199 -0.459 1.00 86.31 281 THR A CA 1
ATOM 2172 C C . THR A 1 281 ? -0.308 -5.599 -1.049 1.00 86.31 281 THR A C 1
ATOM 2174 O O . THR A 1 281 ? 0.786 -6.031 -1.396 1.00 86.31 281 THR A O 1
ATOM 2177 N N . LEU A 1 282 ? -1.428 -6.300 -1.256 1.00 86.69 282 LEU A N 1
ATOM 2178 C CA . LEU A 1 282 ? -1.411 -7.705 -1.694 1.00 86.69 282 LEU A CA 1
ATOM 2179 C C . LEU A 1 282 ? -0.763 -7.930 -3.069 1.00 86.69 282 LEU A C 1
ATOM 2181 O O . LEU A 1 282 ? -0.304 -9.032 -3.358 1.00 86.69 282 LEU A O 1
ATOM 2185 N N . HIS A 1 283 ? -0.723 -6.899 -3.916 1.00 83.62 283 HIS A N 1
ATOM 2186 C CA . HIS A 1 283 ? -0.132 -6.983 -5.250 1.00 83.62 283 HIS A CA 1
ATOM 2187 C C . HIS A 1 283 ? 1.406 -7.013 -5.242 1.00 83.62 283 HIS A C 1
ATOM 2189 O O . HIS A 1 283 ? 1.992 -7.363 -6.262 1.00 83.62 283 HIS A O 1
ATOM 2195 N N . HIS A 1 284 ? 2.047 -6.686 -4.114 1.00 82.81 284 HIS A N 1
ATOM 2196 C CA . HIS A 1 284 ? 3.497 -6.816 -3.935 1.00 82.81 284 HIS A CA 1
ATOM 2197 C C . HIS A 1 284 ? 3.935 -8.250 -3.611 1.00 82.81 284 HIS A C 1
ATOM 2199 O O . HIS A 1 284 ? 5.111 -8.572 -3.735 1.00 82.81 284 HIS A O 1
ATOM 2205 N N . ILE A 1 285 ? 2.993 -9.110 -3.220 1.00 84.69 285 ILE A N 1
ATOM 2206 C CA . ILE A 1 285 ? 3.259 -10.496 -2.839 1.00 84.69 285 ILE A CA 1
ATOM 2207 C C . ILE A 1 285 ? 3.270 -11.360 -4.096 1.00 84.69 285 ILE A C 1
ATOM 2209 O O . ILE A 1 285 ? 2.319 -11.311 -4.894 1.00 84.69 285 ILE A O 1
ATOM 2213 N N . SER A 1 286 ? 4.324 -12.165 -4.243 1.00 77.88 286 SER A N 1
ATOM 2214 C CA . SER A 1 286 ? 4.493 -13.065 -5.383 1.00 77.88 286 SER A CA 1
ATOM 2215 C C . SER A 1 286 ? 3.345 -14.077 -5.480 1.00 77.88 286 SER A C 1
ATOM 2217 O O . SER A 1 286 ? 2.926 -14.683 -4.493 1.00 77.88 286 SER A O 1
ATOM 2219 N N . GLU A 1 287 ? 2.851 -14.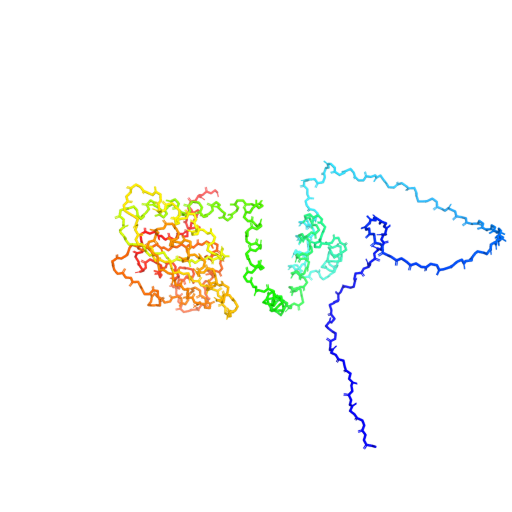274 -6.702 1.00 70.06 287 GLU A N 1
ATOM 2220 C CA . GLU A 1 287 ? 1.920 -15.356 -7.055 1.00 70.06 287 GLU A CA 1
ATOM 2221 C C . GLU A 1 287 ? 2.662 -16.608 -7.534 1.00 70.06 287 GLU A C 1
ATOM 2223 O O . GLU A 1 287 ? 2.083 -17.692 -7.590 1.00 70.06 287 GLU A O 1
ATOM 2228 N N . VAL A 1 288 ? 3.943 -16.465 -7.885 1.00 69.00 288 VAL A N 1
ATOM 2229 C CA . VAL A 1 288 ? 4.739 -17.557 -8.433 1.00 69.00 288 VAL A CA 1
ATOM 2230 C C . VAL A 1 288 ? 5.119 -18.490 -7.297 1.00 69.00 288 VAL A C 1
ATOM 2232 O O . VAL A 1 288 ? 5.830 -18.117 -6.363 1.00 69.00 288 VAL A O 1
ATOM 2235 N N . VAL A 1 289 ? 4.628 -19.717 -7.401 1.00 65.81 289 VAL A N 1
ATOM 2236 C CA . VAL A 1 289 ? 5.097 -20.842 -6.606 1.00 65.81 289 VAL A CA 1
ATOM 2237 C C . VAL A 1 289 ? 6.527 -21.129 -7.051 1.00 65.81 289 VAL A C 1
ATOM 2239 O O . VAL A 1 289 ? 6.762 -21.356 -8.239 1.00 65.81 289 VAL A O 1
ATOM 2242 N N . ALA A 1 290 ? 7.491 -21.063 -6.130 1.00 58.91 290 ALA A N 1
ATOM 2243 C CA . ALA A 1 290 ? 8.852 -21.483 -6.438 1.00 58.91 290 ALA A CA 1
ATOM 2244 C C . ALA A 1 290 ? 8.799 -22.920 -6.976 1.00 58.91 290 ALA A C 1
ATOM 2246 O O . ALA A 1 290 ? 8.133 -23.772 -6.383 1.00 58.91 290 ALA A O 1
ATOM 2247 N N . ALA A 1 291 ? 9.438 -23.160 -8.121 1.00 52.12 291 ALA A N 1
ATOM 2248 C CA . ALA A 1 291 ? 9.540 -24.485 -8.711 1.00 52.12 291 ALA A CA 1
ATOM 2249 C C . ALA A 1 291 ? 10.445 -25.347 -7.822 1.00 52.12 291 ALA A C 1
ATOM 2251 O O . ALA A 1 291 ? 11.641 -25.464 -8.062 1.00 52.12 291 ALA A O 1
ATOM 2252 N N . ASP A 1 292 ? 9.878 -25.889 -6.750 1.00 52.94 292 ASP A N 1
ATOM 2253 C CA . ASP A 1 292 ? 10.457 -27.015 -6.038 1.00 52.94 292 ASP A CA 1
ATOM 2254 C C . ASP A 1 292 ? 9.948 -28.278 -6.732 1.00 52.94 292 ASP A C 1
ATOM 2256 O O . ASP A 1 292 ? 8.766 -28.624 -6.636 1.00 52.94 292 ASP A O 1
ATOM 2260 N N . ASP A 1 293 ? 10.855 -28.976 -7.418 1.00 50.88 293 ASP A N 1
ATOM 2261 C CA . ASP A 1 293 ? 10.610 -30.191 -8.215 1.00 50.88 293 ASP A CA 1
ATOM 2262 C C . ASP A 1 293 ? 9.972 -31.360 -7.423 1.00 50.88 293 ASP A C 1
ATOM 2264 O O . ASP A 1 293 ? 9.670 -32.408 -7.990 1.00 50.88 293 ASP A O 1
ATOM 2268 N N . ASN A 1 294 ? 9.722 -31.196 -6.117 1.00 56.06 294 ASN A N 1
ATOM 2269 C CA . ASN A 1 294 ? 9.253 -32.242 -5.207 1.00 56.06 294 ASN A CA 1
ATOM 2270 C C . ASN A 1 294 ? 7.916 -31.956 -4.492 1.00 56.06 294 ASN A C 1
ATOM 2272 O O . ASN A 1 294 ? 7.520 -32.755 -3.642 1.00 56.06 294 ASN A O 1
ATOM 2276 N N . GLN A 1 295 ? 7.190 -30.869 -4.793 1.00 53.75 295 GLN A N 1
ATOM 2277 C CA . GLN A 1 295 ? 5.893 -30.600 -4.145 1.00 53.75 295 GLN A CA 1
ATOM 2278 C C . GLN A 1 295 ? 4.776 -30.303 -5.146 1.00 53.75 295 GLN A C 1
ATOM 2280 O O . GLN A 1 295 ? 4.618 -29.197 -5.646 1.00 53.75 295 GLN A O 1
ATOM 2285 N N . GLN A 1 296 ? 3.917 -31.300 -5.363 1.00 49.81 296 GLN A N 1
ATOM 2286 C CA . GLN A 1 296 ? 2.753 -31.224 -6.253 1.00 49.81 296 GLN A CA 1
ATOM 2287 C C . GLN A 1 296 ? 1.614 -30.312 -5.733 1.00 49.81 296 GLN A C 1
ATOM 2289 O O . GLN A 1 296 ? 0.616 -30.134 -6.428 1.00 49.81 296 GLN A O 1
ATOM 2294 N N . HIS A 1 297 ? 1.756 -29.705 -4.543 1.00 52.50 297 HIS A N 1
ATOM 2295 C CA . HIS A 1 297 ? 0.737 -28.877 -3.878 1.00 52.50 297 HIS A CA 1
ATOM 2296 C C . HIS A 1 297 ? 1.319 -27.705 -3.056 1.00 52.50 297 HIS A C 1
ATOM 2298 O O . HIS A 1 297 ? 0.909 -27.475 -1.918 1.00 52.50 297 HIS A O 1
ATOM 2304 N N . SER A 1 298 ? 2.279 -26.946 -3.584 1.00 61.00 298 SER A N 1
ATOM 2305 C CA . SER A 1 298 ? 2.742 -25.721 -2.918 1.00 61.00 298 SER A CA 1
ATOM 2306 C C . SER A 1 298 ? 1.779 -24.548 -3.176 1.00 61.00 298 SER A C 1
ATOM 2308 O O . SER A 1 298 ? 1.413 -24.227 -4.305 1.00 61.00 298 SER A O 1
ATOM 2310 N N . CYS A 1 299 ? 1.311 -23.927 -2.091 1.00 71.81 299 CYS A N 1
ATOM 2311 C CA . CYS A 1 299 ? 0.458 -22.738 -2.118 1.00 71.81 299 CYS A CA 1
ATOM 2312 C C . CYS A 1 299 ? 1.300 -21.503 -2.473 1.00 71.81 299 CYS A C 1
ATOM 2314 O O . CYS A 1 299 ? 2.441 -21.402 -2.018 1.00 71.81 299 CYS A O 1
ATOM 2316 N N . SER A 1 300 ? 0.765 -20.550 -3.244 1.00 85.06 300 SER A N 1
ATOM 2317 C CA . SER A 1 300 ? 1.509 -19.316 -3.540 1.00 85.06 300 SER A CA 1
ATOM 2318 C C . SER A 1 300 ? 1.796 -18.517 -2.254 1.00 85.06 300 SER A C 1
ATOM 2320 O O . SER A 1 300 ? 1.025 -18.616 -1.291 1.00 85.06 300 SER A O 1
ATOM 2322 N N . PRO A 1 301 ? 2.852 -17.682 -2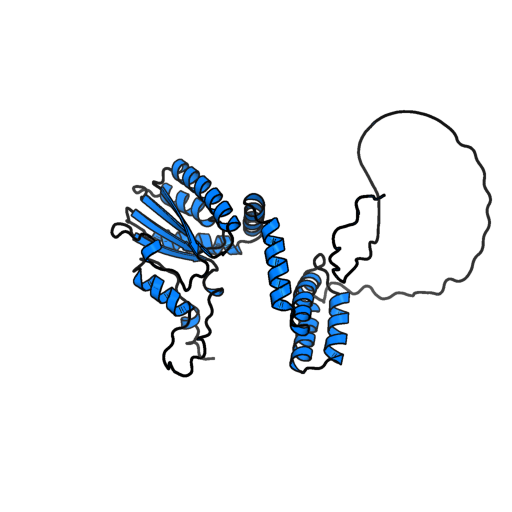.206 1.00 88.12 301 PRO A N 1
ATOM 2323 C CA . PRO A 1 301 ? 3.093 -16.796 -1.065 1.00 88.12 301 PRO A CA 1
ATOM 2324 C C . PRO A 1 301 ? 1.875 -15.933 -0.705 1.00 88.12 301 PRO A C 1
ATOM 2326 O O . PRO A 1 301 ? 1.547 -15.770 0.471 1.00 88.12 301 PRO A O 1
ATOM 2329 N N . ARG A 1 302 ? 1.125 -15.464 -1.711 1.00 88.69 302 ARG A N 1
ATOM 2330 C CA . ARG A 1 302 ? -0.135 -14.745 -1.483 1.00 88.69 302 ARG A CA 1
ATOM 2331 C C . ARG A 1 302 ? -1.193 -15.622 -0.826 1.00 88.69 302 ARG A C 1
ATOM 2333 O O . ARG A 1 302 ? -1.857 -15.171 0.105 1.00 88.69 302 ARG A O 1
ATOM 2340 N N . ASP A 1 303 ? -1.353 -16.861 -1.277 1.00 87.88 303 ASP A N 1
ATOM 2341 C CA . ASP A 1 303 ? -2.297 -17.784 -0.650 1.00 87.88 303 ASP A CA 1
ATOM 2342 C C . ASP A 1 303 ? -1.918 -18.095 0.798 1.00 87.88 303 ASP A C 1
ATOM 2344 O O . ASP A 1 303 ? -2.807 -18.159 1.648 1.00 87.88 303 ASP A O 1
ATOM 2348 N N . LYS A 1 304 ? -0.617 -18.222 1.100 1.00 89.44 304 LYS A N 1
ATOM 2349 C CA . LYS A 1 304 ? -0.124 -18.368 2.475 1.00 89.44 304 LYS A CA 1
ATOM 2350 C C . LYS A 1 304 ? -0.586 -17.186 3.328 1.00 89.44 304 LYS A C 1
ATOM 2352 O O . LYS A 1 304 ? -1.240 -17.410 4.342 1.00 89.44 304 LYS A O 1
ATOM 2357 N N . VAL A 1 305 ? -0.365 -15.948 2.884 1.00 91.94 305 VAL A N 1
ATOM 2358 C CA . VAL A 1 305 ? -0.818 -14.740 3.602 1.00 91.94 305 VAL A CA 1
ATOM 2359 C C . VAL A 1 305 ? -2.335 -14.728 3.802 1.00 91.94 305 VAL A C 1
ATOM 2361 O O . VAL A 1 305 ? -2.817 -14.506 4.912 1.00 91.94 305 VAL A O 1
ATOM 2364 N N . LEU A 1 306 ? -3.114 -15.029 2.761 1.00 91.75 306 LEU A N 1
ATOM 2365 C CA . LEU A 1 306 ? -4.575 -15.084 2.870 1.00 91.75 306 LEU A CA 1
ATOM 2366 C C . LEU A 1 306 ? -5.043 -16.209 3.803 1.00 91.75 306 LEU A C 1
ATOM 2368 O O . LEU A 1 306 ? -6.054 -16.055 4.490 1.00 91.75 306 LEU A O 1
ATOM 2372 N N . SER A 1 307 ? -4.329 -17.335 3.848 1.00 91.19 307 SER A N 1
ATOM 2373 C CA . SER A 1 307 ? -4.607 -18.424 4.786 1.00 91.19 307 SER A CA 1
ATOM 2374 C C . SER A 1 307 ? -4.314 -18.013 6.232 1.00 91.19 307 SER A C 1
ATOM 2376 O O . SER A 1 307 ? -5.141 -18.279 7.102 1.00 91.19 307 SER A O 1
ATOM 2378 N N . THR A 1 308 ? -3.227 -17.269 6.466 1.00 93.31 308 THR A N 1
ATOM 2379 C CA . THR A 1 308 ? -2.892 -16.664 7.763 1.00 93.31 308 THR A CA 1
ATOM 2380 C C . THR A 1 308 ? -3.961 -15.662 8.199 1.00 93.31 308 THR A C 1
ATOM 2382 O O . THR A 1 308 ? -4.422 -15.689 9.335 1.00 93.31 308 THR A O 1
ATOM 2385 N N . PHE A 1 309 ? -4.454 -14.818 7.290 1.00 94.62 309 PHE A N 1
ATOM 2386 C CA . PHE A 1 309 ? -5.561 -13.910 7.604 1.00 94.62 309 PHE A CA 1
ATOM 2387 C C . PHE A 1 309 ? -6.836 -14.664 7.977 1.00 94.62 309 PHE A C 1
ATOM 2389 O O . PHE A 1 309 ? -7.530 -14.271 8.908 1.00 94.62 309 PHE A O 1
ATOM 2396 N N . ARG A 1 310 ? -7.150 -15.767 7.289 1.00 93.75 310 ARG A N 1
ATOM 2397 C CA . ARG A 1 310 ? -8.324 -16.592 7.616 1.00 93.75 310 ARG A CA 1
ATOM 2398 C C . ARG A 1 310 ? -8.178 -17.316 8.950 1.00 93.75 310 ARG A C 1
ATOM 2400 O O . ARG A 1 310 ? -9.172 -17.440 9.661 1.00 93.75 310 ARG A O 1
ATOM 2407 N N . SER A 1 311 ? -6.982 -17.790 9.301 1.00 94.38 311 SER A N 1
ATOM 2408 C CA . SER A 1 311 ? -6.757 -18.482 10.577 1.00 94.38 311 SER A CA 1
ATOM 2409 C C . SER A 1 311 ? -6.899 -17.549 11.783 1.00 94.38 311 SER A C 1
ATOM 2411 O O . SER A 1 311 ? -7.294 -18.018 12.850 1.00 94.38 311 SER A O 1
ATOM 2413 N N . ALA A 1 312 ? -6.709 -16.237 11.593 1.00 94.94 312 ALA A N 1
ATOM 2414 C CA . ALA A 1 312 ? -7.030 -15.206 12.583 1.00 94.94 312 ALA A CA 1
ATOM 2415 C C . ALA A 1 312 ? -8.545 -15.001 12.811 1.00 94.94 312 ALA A C 1
ATOM 2417 O O . ALA A 1 312 ? -8.927 -14.279 13.726 1.00 94.94 312 ALA A O 1
ATOM 2418 N N . LYS A 1 313 ? -9.413 -15.629 11.999 1.00 95.25 313 LYS A N 1
ATOM 2419 C CA . LYS A 1 313 ? -10.888 -15.563 12.075 1.00 95.25 313 LYS A CA 1
ATOM 2420 C C . LYS A 1 313 ? -11.466 -14.130 12.142 1.00 95.25 313 LYS A C 1
ATOM 2422 O O . LYS A 1 313 ? -12.312 -13.856 12.993 1.00 95.25 313 LYS A O 1
ATOM 2427 N N . PRO A 1 314 ? -11.059 -13.209 11.250 1.00 96.88 314 PRO A N 1
ATOM 2428 C CA . PRO A 1 314 ? -11.599 -11.857 11.225 1.00 96.88 314 PRO A CA 1
ATOM 2429 C C . PRO A 1 314 ? -13.064 -11.857 10.780 1.00 96.88 314 PRO A C 1
ATOM 2431 O O . PRO A 1 314 ? -13.472 -12.672 9.947 1.00 96.88 314 PRO A O 1
ATOM 2434 N N . LYS A 1 315 ? -13.842 -10.883 11.260 1.00 96.75 315 LYS A N 1
ATOM 2435 C CA . LYS A 1 315 ? -15.191 -10.615 10.741 1.00 96.75 315 LYS A CA 1
ATOM 2436 C C . LYS A 1 315 ? -15.157 -10.147 9.288 1.00 96.75 315 LYS A C 1
ATOM 2438 O O . LYS A 1 315 ? -16.025 -10.505 8.496 1.00 96.75 315 LYS A O 1
ATOM 2443 N N . ILE A 1 316 ? -14.145 -9.354 8.939 1.00 95.75 316 ILE A N 1
ATOM 2444 C CA . ILE A 1 316 ? -13.924 -8.846 7.587 1.00 95.75 316 ILE A CA 1
ATOM 2445 C C . ILE A 1 316 ? -12.430 -8.828 7.267 1.00 95.75 316 ILE A C 1
ATOM 2447 O O . ILE A 1 316 ? -11.602 -8.423 8.082 1.00 95.75 316 ILE A O 1
ATOM 2451 N N . ALA A 1 317 ? -12.085 -9.300 6.072 1.00 92.25 317 ALA A N 1
ATOM 2452 C CA . ALA A 1 317 ? -10.720 -9.336 5.567 1.00 92.25 317 ALA A CA 1
ATOM 2453 C C . ALA A 1 317 ? -10.713 -9.243 4.035 1.00 92.25 317 ALA A C 1
ATOM 2455 O O . ALA A 1 317 ? -11.732 -9.542 3.395 1.00 92.25 317 ALA A O 1
ATOM 2456 N N . PRO A 1 318 ? -9.576 -8.878 3.419 1.00 81.62 318 PRO A N 1
ATOM 2457 C CA . PRO A 1 318 ? -9.459 -8.826 1.973 1.00 81.62 318 PRO A CA 1
ATOM 2458 C C . PRO A 1 318 ? -9.663 -10.215 1.364 1.00 81.62 318 PRO A C 1
ATOM 2460 O O . PRO A 1 318 ? -9.217 -11.231 1.903 1.00 81.62 318 PRO A O 1
ATOM 2463 N N . ARG A 1 319 ? -10.302 -10.257 0.194 1.00 75.38 319 ARG A N 1
ATOM 2464 C CA . ARG A 1 319 ? -10.414 -11.462 -0.634 1.00 75.38 319 ARG A CA 1
ATOM 2465 C C . ARG A 1 319 ? -9.682 -11.245 -1.950 1.00 75.38 319 ARG A C 1
ATOM 2467 O O . ARG A 1 319 ? -9.716 -10.147 -2.503 1.00 75.38 319 ARG A O 1
ATOM 2474 N N . ASP A 1 320 ? -9.051 -12.295 -2.465 1.00 66.50 320 ASP A N 1
ATOM 2475 C CA . ASP A 1 320 ? -8.499 -12.261 -3.816 1.00 66.50 320 ASP A CA 1
ATOM 2476 C C . ASP A 1 320 ? -9.635 -12.381 -4.842 1.00 66.50 320 ASP A C 1
ATOM 2478 O O . ASP A 1 320 ? -10.198 -13.459 -5.039 1.00 66.50 320 ASP A O 1
ATOM 2482 N N . ARG A 1 321 ? -9.987 -11.262 -5.486 1.00 55.69 321 ARG A N 1
ATOM 2483 C CA . ARG A 1 321 ? -11.022 -11.222 -6.531 1.00 55.69 321 ARG A CA 1
ATOM 2484 C C . ARG A 1 321 ? -10.576 -11.844 -7.859 1.00 55.69 321 ARG A C 1
ATOM 2486 O O . ARG A 1 321 ? -11.428 -12.093 -8.709 1.00 55.69 321 ARG A O 1
ATOM 2493 N N . ARG A 1 322 ? -9.285 -12.126 -8.088 1.00 54.00 322 ARG A N 1
ATOM 2494 C CA . ARG A 1 322 ? -8.837 -12.681 -9.384 1.00 54.00 322 ARG A CA 1
ATOM 2495 C C . ARG A 1 322 ? -9.290 -14.125 -9.614 1.00 54.00 322 ARG A C 1
ATOM 2497 O O . ARG A 1 322 ? -9.334 -14.554 -10.760 1.00 54.00 322 ARG A O 1
ATOM 2504 N N . ARG A 1 323 ? -9.698 -14.847 -8.564 1.00 47.59 323 ARG A N 1
ATOM 2505 C CA . ARG A 1 323 ? -10.300 -16.189 -8.680 1.00 47.59 323 ARG A CA 1
ATOM 2506 C C . ARG A 1 323 ? -11.784 -16.186 -9.062 1.00 47.59 323 ARG A C 1
ATOM 2508 O O . ARG A 1 323 ? -12.305 -17.233 -9.421 1.00 47.59 323 ARG A O 1
ATOM 2515 N N . GLU A 1 324 ? -12.466 -15.040 -9.016 1.00 39.16 324 GLU A N 1
ATOM 2516 C CA . GLU A 1 324 ? -13.876 -14.940 -9.433 1.00 39.16 324 GLU A CA 1
ATOM 2517 C C . GLU A 1 324 ? -14.012 -14.712 -10.950 1.00 39.16 324 GLU A C 1
ATOM 2519 O O . GLU A 1 324 ? -15.000 -15.122 -11.552 1.00 39.16 324 GLU A O 1
ATOM 2524 N N . PHE A 1 325 ? -12.992 -14.137 -11.599 1.00 35.91 325 PHE A N 1
ATOM 2525 C CA . PHE A 1 325 ? -13.013 -13.841 -13.038 1.00 35.91 325 PHE A CA 1
ATOM 2526 C C . PHE A 1 325 ? -12.480 -14.965 -13.937 1.00 35.91 325 PHE A C 1
ATOM 2528 O O . PHE A 1 325 ? -12.624 -14.880 -15.153 1.00 35.91 325 PHE A O 1
ATOM 2535 N N . THR A 1 326 ? -11.947 -16.058 -13.382 1.00 34.41 326 THR A N 1
ATOM 2536 C CA . THR A 1 326 ? -11.567 -17.251 -14.167 1.00 34.41 326 THR A CA 1
ATOM 2537 C C . THR A 1 326 ? -12.768 -18.119 -14.578 1.00 34.41 326 THR A C 1
ATOM 2539 O O . THR A 1 326 ? -12.578 -19.210 -15.104 1.00 34.41 326 THR A O 1
ATOM 2542 N N . GLY A 1 327 ? -14.001 -17.660 -14.328 1.00 30.31 327 GLY A N 1
ATOM 2543 C CA . GLY A 1 327 ? -15.250 -18.362 -14.646 1.00 30.31 327 GLY A CA 1
ATOM 2544 C C . GLY A 1 327 ? -16.109 -17.724 -15.743 1.00 30.31 327 GLY A C 1
ATOM 2545 O O . GLY A 1 327 ? -17.240 -18.167 -15.926 1.00 30.31 327 GLY A O 1
ATOM 2546 N N . ILE A 1 328 ? -15.625 -16.705 -16.464 1.00 25.66 328 ILE A N 1
ATOM 2547 C CA . ILE A 1 328 ? -16.336 -16.182 -17.642 1.00 25.66 328 ILE A CA 1
ATOM 2548 C C . ILE A 1 328 ? -15.730 -16.834 -18.891 1.00 25.66 328 ILE A C 1
ATOM 2550 O O . ILE A 1 328 ? -14.597 -16.499 -19.240 1.00 25.66 328 ILE A O 1
ATOM 2554 N N . PRO A 1 329 ? -16.438 -17.755 -19.568 1.00 26.91 329 PRO A N 1
ATOM 2555 C CA . PRO A 1 329 ? -16.035 -18.176 -20.896 1.00 26.91 329 PRO A CA 1
ATOM 2556 C C . PRO A 1 329 ? -16.263 -17.004 -21.857 1.00 26.91 329 PRO A C 1
ATOM 2558 O O . PRO A 1 329 ? -17.371 -16.465 -21.925 1.00 26.91 329 PRO A O 1
ATOM 2561 N N . VAL A 1 330 ? -15.224 -16.627 -22.599 1.00 32.59 330 VAL A N 1
ATOM 2562 C CA . VAL A 1 330 ? -15.368 -15.979 -23.908 1.00 32.59 330 VAL A CA 1
ATOM 2563 C C . VAL A 1 330 ? -14.601 -16.811 -24.914 1.00 32.59 330 VAL A C 1
ATOM 2565 O O . VAL A 1 330 ? -13.404 -17.065 -24.650 1.00 32.59 330 VAL A O 1
#

Foldseek 3Di:
DDDDDDDDDDDDDDPDDDDDDDDDDDDDDDDDDDDDDDDDDDDDDDDDDDDDDDPDDDDPPPPPPPPPDLPLVVLLVQLVVCVVVVVPVSVVVSLVVLVVQADCPDDPSNVSSPVSSVVSVCVVVVNNVVVVVVVVVVVLVVLALVSLVVVLVVCVVVDCVQVVLLVVVLVVVCVLCPPQQAAEEEEEEPNLCPSVLVSLLVQLPDPDDRHAYEYEYEAQDPDPSSVVSSVVSVVVSVVSSVVSVHNYHYYYHYDPDLLPDDVVVVVDDPSHAYEYDYDPPLVVFDQDDPPPVPDPDDGGSSVSSVVNVVVSVHSYYDDDCVVVVVPDDD

Solvent-accessible surface area (backbone atoms only — not comparable to full-atom values): 20740 Å² total; per-residue (Å²): 139,83,84,84,93,82,86,84,82,87,81,81,83,70,97,75,86,81,86,85,82,88,86,88,84,91,87,89,86,88,88,84,88,81,88,83,89,85,85,85,88,81,90,83,89,84,88,82,91,84,86,88,78,84,83,77,80,79,78,81,79,70,87,84,69,67,88,81,60,62,64,36,60,53,51,52,53,51,34,52,48,23,58,73,70,65,36,64,71,54,31,54,55,41,51,49,56,45,60,76,62,31,28,83,84,57,57,74,49,19,29,53,31,33,58,49,51,55,52,49,51,22,58,77,70,70,39,45,69,61,53,49,52,54,50,51,62,54,49,56,78,61,58,42,55,68,54,53,50,52,53,56,50,51,49,50,74,76,33,61,77,61,52,51,55,38,55,56,48,44,52,54,49,56,62,71,48,62,90,51,63,28,37,32,37,39,39,34,53,87,62,80,65,67,56,49,64,62,44,48,51,56,48,49,66,45,95,61,85,60,39,36,39,35,42,38,36,45,42,75,46,86,50,68,58,59,56,56,34,49,53,58,46,46,59,50,50,56,51,48,31,55,74,54,68,34,51,71,47,81,47,77,43,78,33,77,49,72,76,72,64,59,69,76,83,67,68,81,56,95,82,36,52,37,34,44,46,67,49,92,44,73,83,78,45,50,71,70,55,78,89,54,99,85,55,99,77,69,70,23,51,43,53,50,39,55,48,54,54,55,73,69,63,43,79,42,61,81,73,81,64,74,74,67,63,78,73,67,89,128

Organism: Ceratodon purpureus (NCBI:txid3225)

InterPro domains:
  IPR005202 Transcription factor GRAS [PF03514] (73-316)
  IPR005202 Transcription factor GRAS [PS50985] (63-330)
  IPR005202 Transcription factor GRAS [PTHR31636] (71-316)